Protein AF-A0A958UMZ5-F1 (afdb_monomer_lite)

pLDDT: mean 91.66, std 5.14, range [69.62, 98.44]

Structure (mmCIF, N/CA/C/O backbone):
data_AF-A0A958UMZ5-F1
#
_entry.id   AF-A0A958UMZ5-F1
#
loop_
_atom_site.group_PDB
_atom_site.id
_atom_site.type_symbol
_atom_site.label_atom_id
_atom_site.label_alt_id
_atom_site.label_comp_id
_atom_site.label_asym_id
_atom_site.label_entity_id
_atom_site.label_seq_id
_atom_site.pdbx_PDB_ins_code
_atom_site.Cartn_x
_atom_site.Cartn_y
_atom_site.Cartn_z
_atom_site.occupancy
_atom_site.B_iso_or_equiv
_atom_site.auth_seq_id
_atom_site.auth_comp_id
_atom_site.auth_asym_id
_atom_site.auth_atom_id
_atom_site.pdbx_PDB_model_num
ATOM 1 N N . ASN A 1 1 ? -0.903 16.871 -23.069 1.00 74.69 1 ASN A N 1
ATOM 2 C CA . ASN A 1 1 ? 0.546 17.073 -22.828 1.00 74.69 1 ASN A CA 1
ATOM 3 C C . ASN A 1 1 ? 1.334 15.765 -22.772 1.00 74.69 1 ASN A C 1
ATOM 5 O O . ASN A 1 1 ? 2.164 15.571 -23.646 1.00 74.69 1 ASN A O 1
ATOM 9 N N . THR A 1 2 ? 1.057 14.828 -21.857 1.00 84.38 2 THR A N 1
ATOM 10 C CA . THR A 1 2 ? 1.844 13.576 -21.733 1.00 84.38 2 THR A CA 1
ATOM 11 C C . THR A 1 2 ? 1.788 12.669 -22.968 1.00 84.38 2 THR A C 1
ATOM 13 O O . THR A 1 2 ? 2.826 12.204 -23.423 1.00 84.38 2 THR A O 1
ATOM 16 N N . GLY A 1 3 ? 0.607 12.469 -23.565 1.00 88.81 3 GLY A N 1
ATOM 17 C CA . GLY A 1 3 ? 0.471 11.650 -24.781 1.00 88.81 3 GLY A CA 1
ATOM 18 C C . GLY A 1 3 ? 1.270 12.193 -25.972 1.00 88.81 3 GLY A C 1
ATOM 19 O O . GLY A 1 3 ? 1.968 11.438 -26.638 1.00 88.81 3 GLY A O 1
ATOM 20 N N . PHE A 1 4 ? 1.257 13.516 -26.178 1.00 91.88 4 PHE A N 1
ATOM 21 C CA . PHE A 1 4 ? 2.062 14.174 -27.215 1.00 91.88 4 PHE A CA 1
ATOM 22 C C . PHE A 1 4 ? 3.567 13.990 -26.995 1.00 91.88 4 PHE A C 1
ATOM 24 O O . PHE A 1 4 ? 4.303 13.792 -27.956 1.00 91.88 4 PHE A O 1
ATOM 31 N N . TYR A 1 5 ? 4.026 14.020 -25.741 1.00 90.88 5 TYR A N 1
ATOM 32 C CA . TYR A 1 5 ? 5.431 13.778 -25.419 1.00 90.88 5 TYR A CA 1
ATOM 33 C C . TYR A 1 5 ? 5.853 12.336 -25.737 1.00 90.88 5 TYR A C 1
ATOM 35 O O . TYR A 1 5 ? 6.898 12.127 -26.348 1.00 90.88 5 TYR A O 1
ATOM 43 N N . ILE A 1 6 ? 5.026 11.342 -25.396 1.00 91.56 6 ILE A N 1
ATOM 44 C CA . ILE A 1 6 ? 5.299 9.938 -25.742 1.00 91.56 6 ILE A CA 1
ATOM 45 C C . ILE A 1 6 ? 5.319 9.737 -27.263 1.00 91.56 6 ILE A C 1
ATOM 47 O O . ILE A 1 6 ? 6.241 9.107 -27.779 1.00 91.56 6 ILE A O 1
ATOM 51 N N . GLU A 1 7 ? 4.372 10.333 -27.990 1.00 93.06 7 GLU A N 1
ATOM 52 C CA . GLU A 1 7 ? 4.341 10.280 -29.457 1.00 93.06 7 GLU A CA 1
ATOM 53 C C . GLU A 1 7 ? 5.587 10.931 -30.086 1.00 93.06 7 GLU A C 1
ATOM 55 O O . GLU A 1 7 ? 6.191 10.380 -31.010 1.00 93.06 7 GLU A O 1
ATOM 60 N N . TYR A 1 8 ? 6.034 12.071 -29.549 1.00 93.19 8 TYR A N 1
ATOM 61 C CA . TYR A 1 8 ? 7.293 12.705 -29.949 1.00 93.19 8 TYR A CA 1
ATOM 62 C C . TYR A 1 8 ? 8.493 11.773 -29.729 1.00 93.19 8 TYR A C 1
ATOM 64 O O . TYR A 1 8 ? 9.326 11.614 -30.626 1.00 93.19 8 TYR A O 1
ATOM 72 N N . LEU A 1 9 ? 8.568 11.102 -28.574 1.00 92.38 9 LEU A N 1
ATOM 73 C CA . LEU A 1 9 ? 9.632 10.138 -28.297 1.00 92.38 9 LEU A CA 1
ATOM 74 C C . LEU A 1 9 ? 9.596 8.947 -29.263 1.00 92.38 9 LEU A C 1
ATOM 76 O O . LEU A 1 9 ? 10.650 8.528 -29.742 1.00 92.38 9 LEU A O 1
ATOM 80 N N . PHE A 1 10 ? 8.418 8.422 -29.601 1.00 93.69 10 PHE A N 1
ATOM 81 C CA . PHE A 1 10 ? 8.296 7.314 -30.555 1.00 93.69 10 PHE A CA 1
ATOM 82 C C . PHE A 1 10 ? 8.850 7.664 -31.935 1.00 93.69 10 PHE A C 1
ATOM 84 O O . PHE A 1 10 ? 9.528 6.840 -32.549 1.00 93.69 10 PHE A O 1
ATOM 91 N N . ARG A 1 11 ? 8.615 8.893 -32.402 1.00 91.50 11 ARG A N 1
ATOM 92 C CA . ARG A 1 11 ? 9.060 9.340 -33.729 1.00 91.50 11 ARG A CA 1
ATOM 93 C C . ARG A 1 11 ? 10.528 9.753 -33.758 1.00 91.50 11 ARG A C 1
ATOM 95 O O . ARG A 1 11 ? 11.240 9.422 -34.704 1.00 91.50 11 ARG A O 1
ATOM 102 N N . SER A 1 12 ? 10.987 10.464 -32.731 1.00 90.88 12 SER A N 1
ATOM 103 C CA . SER A 1 12 ? 12.227 11.247 -32.818 1.00 90.88 12 SER A CA 1
ATOM 104 C C . SER A 1 12 ? 13.380 10.700 -31.977 1.00 90.88 12 SER A C 1
ATOM 106 O O . SER A 1 12 ? 14.536 11.033 -32.243 1.00 90.88 12 SER A O 1
ATOM 108 N N . PHE A 1 13 ? 13.129 9.831 -30.989 1.00 90.31 13 PHE A N 1
ATOM 109 C CA . PHE A 1 13 ? 14.157 9.458 -30.005 1.00 90.31 13 PHE A CA 1
ATOM 110 C C . PHE A 1 13 ? 15.385 8.769 -30.611 1.00 90.31 13 PHE A C 1
ATOM 112 O O . PHE A 1 13 ? 16.516 8.999 -30.181 1.00 90.31 13 PHE A O 1
ATOM 119 N N . LYS A 1 14 ? 15.199 7.957 -31.658 1.00 89.56 14 LYS A N 1
ATOM 120 C CA . LYS A 1 14 ? 16.318 7.284 -32.333 1.00 89.56 14 LYS A CA 1
ATOM 121 C C . LYS A 1 14 ? 17.316 8.292 -32.920 1.00 89.56 14 LYS A C 1
ATOM 123 O O . LYS A 1 14 ? 18.523 8.083 -32.798 1.00 89.56 14 LYS A O 1
ATOM 128 N N . ALA A 1 15 ? 16.814 9.392 -33.484 1.00 89.94 15 ALA A N 1
ATOM 129 C CA . ALA A 1 15 ? 17.600 10.463 -34.099 1.00 89.94 15 ALA A CA 1
ATOM 130 C C . ALA A 1 15 ? 18.006 11.583 -33.119 1.00 89.94 15 ALA A C 1
ATOM 132 O O . ALA A 1 15 ? 18.817 12.440 -33.469 1.00 89.94 15 ALA A O 1
ATOM 133 N N . MET A 1 16 ? 17.480 11.573 -31.891 1.00 89.38 16 MET A N 1
ATOM 134 C CA . MET A 1 16 ? 17.725 12.600 -30.879 1.00 89.38 16 MET A CA 1
ATOM 135 C C . MET A 1 16 ? 19.201 12.626 -30.455 1.00 89.38 16 MET A C 1
ATOM 137 O O . MET A 1 16 ? 19.742 11.640 -29.940 1.00 89.38 16 MET A O 1
ATOM 141 N N . LYS A 1 17 ? 19.866 13.763 -30.684 1.00 84.06 17 LYS A N 1
ATOM 142 C CA . LYS A 1 17 ? 21.272 13.991 -30.303 1.00 84.06 17 LYS A CA 1
ATOM 143 C C . LYS A 1 17 ? 21.418 14.843 -29.048 1.00 84.06 17 LYS A C 1
ATOM 145 O O . LYS A 1 17 ? 22.444 14.729 -28.378 1.00 84.06 17 LYS A O 1
ATOM 150 N N . ASP A 1 18 ? 20.417 15.665 -28.725 1.00 89.88 18 ASP A N 1
ATOM 151 C CA . ASP A 1 18 ? 20.481 16.503 -27.535 1.00 89.88 18 ASP A CA 1
ATOM 152 C C . ASP A 1 18 ? 20.451 15.634 -26.269 1.00 89.88 18 ASP A C 1
ATOM 154 O O . ASP A 1 18 ? 19.554 14.816 -26.032 1.00 89.88 18 ASP A O 1
ATOM 158 N N . LYS A 1 19 ? 21.486 15.804 -25.450 1.00 88.44 19 LYS A N 1
ATOM 159 C CA . LYS A 1 19 ? 21.643 15.119 -24.171 1.00 88.44 19 LYS A CA 1
ATOM 160 C C . LYS A 1 19 ? 20.647 15.630 -23.134 1.00 88.44 19 LYS A C 1
ATOM 162 O O . LYS A 1 19 ? 20.249 14.857 -22.272 1.00 88.44 19 LYS A O 1
ATOM 167 N N . ARG A 1 20 ? 20.204 16.886 -23.233 1.00 89.62 20 ARG A N 1
ATOM 168 C CA . ARG A 1 20 ? 19.227 17.474 -22.303 1.00 89.62 20 ARG A CA 1
ATOM 169 C C . ARG A 1 20 ? 17.859 16.805 -22.408 1.00 89.62 20 ARG A C 1
ATOM 171 O O . ARG A 1 20 ? 17.174 16.686 -21.402 1.00 89.62 20 ARG A O 1
ATOM 178 N N . GLU A 1 21 ? 17.505 16.316 -23.595 1.00 87.75 21 GLU A N 1
ATOM 179 C CA . GLU A 1 21 ? 16.254 15.589 -23.829 1.00 87.75 21 GLU A CA 1
ATOM 180 C C . GLU A 1 21 ? 16.411 14.076 -23.649 1.00 87.75 21 GLU A C 1
ATOM 182 O O . GLU A 1 21 ? 15.547 13.422 -23.068 1.00 87.75 21 GLU A O 1
ATOM 187 N N . SER A 1 22 ? 17.528 13.502 -24.108 1.00 89.62 22 SER A N 1
ATOM 188 C CA . SER A 1 22 ? 17.719 12.049 -24.058 1.00 89.62 22 SER A CA 1
ATOM 189 C C . SER A 1 22 ? 18.074 11.525 -22.663 1.00 89.62 22 SER A C 1
ATOM 191 O O . SER A 1 22 ? 17.582 10.462 -22.286 1.00 89.62 22 SER A O 1
ATOM 193 N N . ILE A 1 23 ? 18.872 12.251 -21.868 1.00 92.56 23 ILE A N 1
ATOM 194 C CA . ILE A 1 23 ? 19.278 11.810 -20.521 1.00 92.56 23 ILE A CA 1
ATOM 195 C C . ILE A 1 23 ? 18.068 11.577 -19.601 1.00 92.56 23 ILE A C 1
ATOM 197 O O . ILE A 1 23 ? 18.014 10.499 -19.010 1.00 92.56 23 ILE A O 1
ATOM 201 N N . PRO A 1 24 ? 17.078 12.487 -19.491 1.00 93.94 24 PRO A N 1
ATOM 202 C CA . PRO A 1 24 ? 15.889 12.244 -18.670 1.00 93.94 24 PRO A CA 1
ATOM 203 C C . PRO A 1 24 ? 15.129 10.969 -19.051 1.00 93.94 24 PRO A C 1
ATOM 205 O O . PRO A 1 24 ? 14.665 10.240 -18.176 1.00 93.94 24 PRO A O 1
ATOM 208 N N . VAL A 1 25 ? 15.049 10.659 -20.347 1.00 93.31 25 VAL A N 1
ATOM 209 C CA . VAL A 1 25 ? 14.381 9.451 -20.853 1.00 93.31 25 VAL A CA 1
ATOM 210 C C . VAL A 1 25 ? 15.169 8.194 -20.481 1.00 93.31 25 VAL A C 1
ATOM 212 O O . VAL A 1 25 ? 14.593 7.234 -19.969 1.00 93.31 25 VAL A O 1
ATOM 215 N N . PHE A 1 26 ? 16.492 8.207 -20.688 1.00 94.44 26 PHE A N 1
ATOM 216 C CA . PHE A 1 26 ? 17.375 7.115 -20.264 1.00 94.44 26 PHE A CA 1
ATOM 217 C C . PHE A 1 26 ? 17.327 6.901 -18.752 1.00 94.44 26 PHE A C 1
ATOM 219 O O . PHE A 1 26 ? 17.295 5.758 -18.305 1.00 94.44 26 PHE A O 1
ATOM 226 N N . PHE A 1 27 ? 17.288 7.979 -17.970 1.00 95.94 27 PHE A N 1
ATOM 227 C CA . PHE A 1 27 ? 17.194 7.908 -16.519 1.00 95.94 27 PHE A CA 1
ATOM 228 C C . PHE A 1 27 ? 15.857 7.312 -16.071 1.00 95.94 27 PHE A C 1
ATOM 230 O O . PHE A 1 27 ? 15.852 6.370 -15.286 1.00 95.94 27 PHE A O 1
ATOM 237 N N . ASN A 1 28 ? 14.731 7.796 -16.604 1.00 95.06 28 ASN A N 1
ATOM 238 C CA . ASN A 1 28 ? 13.404 7.320 -16.215 1.00 95.06 28 ASN A CA 1
ATOM 239 C C . ASN A 1 28 ? 13.218 5.822 -16.516 1.00 95.06 28 ASN A C 1
ATOM 241 O O . ASN A 1 28 ? 12.972 5.031 -15.606 1.00 95.06 28 ASN A O 1
ATOM 245 N N . PHE A 1 29 ? 13.401 5.412 -17.775 1.00 96.44 29 PHE A N 1
ATOM 246 C CA . PHE A 1 29 ? 13.223 4.009 -18.152 1.00 96.44 29 PHE A CA 1
ATOM 247 C C . PHE A 1 29 ? 14.345 3.111 -17.624 1.00 96.44 29 PHE A C 1
ATOM 249 O O . PHE A 1 29 ? 14.100 1.946 -17.310 1.00 96.44 29 PHE A O 1
ATOM 256 N N . GLY A 1 30 ? 15.562 3.645 -17.496 1.00 97.19 30 GLY A N 1
ATOM 257 C CA . GLY A 1 30 ? 16.694 2.941 -16.901 1.00 97.19 30 GLY A CA 1
ATOM 258 C C . GLY A 1 30 ? 16.478 2.651 -15.419 1.00 97.19 30 GLY A C 1
ATOM 259 O O . GLY A 1 30 ? 16.794 1.553 -14.975 1.00 97.19 30 GLY A O 1
ATOM 260 N N . LEU A 1 31 ? 15.873 3.576 -14.668 1.00 97.69 31 LEU A N 1
ATOM 261 C CA . LEU A 1 31 ? 15.523 3.362 -13.265 1.00 97.69 31 LEU A CA 1
ATOM 262 C C . LEU A 1 31 ? 14.501 2.227 -13.110 1.00 97.69 31 LEU A C 1
ATOM 264 O O . LEU A 1 31 ? 14.693 1.347 -12.276 1.00 97.69 31 LEU A O 1
ATOM 268 N N . ILE A 1 32 ? 13.458 2.197 -13.946 1.00 97.25 32 ILE A N 1
ATOM 269 C CA . ILE A 1 32 ? 12.453 1.117 -13.929 1.00 97.25 32 ILE A CA 1
ATOM 270 C C . ILE A 1 32 ? 13.104 -0.232 -14.264 1.00 97.25 32 ILE A C 1
ATOM 272 O O . ILE A 1 32 ? 12.910 -1.216 -13.551 1.00 97.25 32 ILE A O 1
ATOM 276 N N . ALA A 1 33 ? 13.928 -0.272 -15.314 1.00 97.69 33 ALA A N 1
ATOM 277 C CA . ALA A 1 33 ? 14.649 -1.479 -15.706 1.00 97.69 33 ALA A CA 1
ATOM 278 C C . ALA A 1 33 ? 15.603 -1.968 -14.600 1.00 97.69 33 ALA A C 1
ATOM 280 O O . ALA A 1 33 ? 15.688 -3.169 -14.336 1.00 97.69 33 ALA A O 1
ATOM 281 N N . PHE A 1 34 ? 16.282 -1.038 -13.923 1.00 98.12 34 PHE A N 1
ATOM 282 C CA . PHE A 1 34 ? 17.165 -1.327 -12.797 1.00 98.12 34 PHE A CA 1
ATOM 283 C C . PHE A 1 34 ? 16.407 -1.942 -11.620 1.00 98.12 34 PHE A C 1
ATOM 285 O O . PHE A 1 34 ? 16.848 -2.962 -11.092 1.00 98.12 34 PHE A O 1
ATOM 292 N N . ILE A 1 35 ? 15.245 -1.382 -11.262 1.00 97.19 35 ILE A N 1
ATOM 293 C CA . ILE A 1 35 ? 14.371 -1.943 -10.223 1.00 97.19 35 ILE A CA 1
ATOM 294 C C . ILE A 1 35 ? 14.001 -3.391 -10.565 1.00 97.19 35 ILE A C 1
ATOM 296 O O . ILE A 1 35 ? 14.106 -4.258 -9.703 1.00 97.19 35 ILE A O 1
ATOM 300 N N . GLY A 1 36 ? 13.641 -3.679 -11.820 1.00 97.38 36 GLY A N 1
ATOM 301 C CA . GLY A 1 36 ? 13.331 -5.043 -12.260 1.00 97.38 36 GLY A CA 1
ATOM 302 C C . GLY A 1 36 ? 14.489 -6.029 -12.103 1.00 97.38 36 GLY A C 1
ATOM 303 O O . GLY A 1 36 ? 14.291 -7.146 -11.632 1.00 97.38 36 GLY A O 1
ATOM 304 N N . ILE A 1 37 ? 15.708 -5.607 -12.449 1.00 98.06 37 ILE A N 1
ATOM 305 C CA . ILE A 1 37 ? 16.909 -6.450 -12.358 1.00 98.06 37 ILE A CA 1
ATOM 306 C C . ILE A 1 37 ? 17.329 -6.699 -10.911 1.00 98.06 37 ILE A C 1
ATOM 308 O O . ILE A 1 37 ? 17.738 -7.811 -10.584 1.00 98.06 37 ILE A O 1
ATOM 312 N N . ILE A 1 38 ? 17.257 -5.684 -10.046 1.00 97.88 38 ILE A N 1
ATOM 313 C CA . ILE A 1 38 ? 17.675 -5.823 -8.646 1.00 97.88 38 ILE A CA 1
ATOM 314 C C . ILE A 1 38 ? 16.607 -6.510 -7.785 1.00 97.88 38 ILE A C 1
ATOM 316 O O . ILE A 1 38 ? 16.930 -7.022 -6.712 1.00 97.88 38 ILE A O 1
ATOM 320 N N . PHE A 1 39 ? 15.353 -6.563 -8.250 1.00 96.62 39 PHE A N 1
ATOM 321 C CA . PHE A 1 39 ? 14.221 -7.103 -7.496 1.00 96.62 39 PHE A CA 1
ATOM 322 C C . PHE A 1 39 ? 14.433 -8.517 -6.926 1.00 96.62 39 PHE A C 1
ATOM 324 O O . PHE A 1 39 ? 14.106 -8.695 -5.756 1.00 96.62 39 PHE A O 1
ATOM 331 N N . PRO A 1 40 ? 15.008 -9.510 -7.634 1.00 96.50 40 PRO A N 1
ATOM 332 C CA . PRO A 1 40 ? 15.218 -10.841 -7.058 1.00 96.50 40 PRO A CA 1
ATOM 333 C C . PRO A 1 40 ? 16.037 -10.818 -5.757 1.00 96.50 40 PRO A C 1
ATOM 335 O O . PRO A 1 40 ? 15.745 -11.563 -4.826 1.00 96.50 40 PRO A O 1
ATOM 338 N N . ILE A 1 41 ? 17.035 -9.933 -5.667 1.00 96.50 41 ILE A N 1
ATOM 339 C CA . ILE A 1 41 ? 17.893 -9.791 -4.483 1.00 96.50 41 ILE A CA 1
ATOM 340 C C . ILE A 1 41 ? 17.249 -8.837 -3.474 1.00 96.50 41 ILE A C 1
ATOM 342 O O . ILE A 1 41 ? 17.084 -9.180 -2.305 1.00 96.50 41 ILE A O 1
ATOM 346 N N . GLY A 1 42 ? 16.861 -7.638 -3.920 1.00 94.06 42 GLY A N 1
ATOM 347 C CA . GLY A 1 42 ? 16.275 -6.616 -3.054 1.00 94.06 42 GLY A CA 1
ATOM 348 C C . GLY A 1 42 ? 14.957 -7.079 -2.436 1.00 94.06 42 GLY A C 1
ATOM 349 O O . GLY A 1 42 ? 14.785 -7.028 -1.222 1.00 94.06 42 GLY A O 1
ATOM 350 N N . GLY A 1 43 ? 14.056 -7.614 -3.256 1.00 92.81 43 GLY A N 1
ATOM 351 C CA . GLY A 1 43 ? 12.783 -8.176 -2.822 1.00 92.81 43 GLY A CA 1
ATOM 352 C C . GLY A 1 43 ? 12.960 -9.307 -1.812 1.00 92.81 43 GLY A C 1
ATOM 353 O O . GLY A 1 43 ? 12.247 -9.329 -0.816 1.00 92.81 43 GLY A O 1
ATOM 354 N N . TYR A 1 44 ? 13.953 -10.185 -1.994 1.00 93.38 44 TYR A N 1
ATOM 355 C CA . TYR A 1 44 ? 14.249 -11.239 -1.020 1.00 93.38 44 TYR A CA 1
ATOM 356 C C . TYR A 1 44 ? 14.663 -10.650 0.332 1.00 93.38 44 TYR A C 1
ATOM 358 O O . TYR A 1 44 ? 14.089 -11.006 1.358 1.00 93.38 44 TYR A O 1
ATOM 366 N N . ILE A 1 45 ? 15.612 -9.708 0.344 1.00 92.31 45 ILE A N 1
ATOM 367 C CA . ILE A 1 45 ? 16.095 -9.076 1.582 1.00 92.31 45 ILE A CA 1
ATOM 368 C C . ILE A 1 45 ? 14.949 -8.401 2.349 1.00 92.31 45 ILE A C 1
ATOM 370 O O . ILE A 1 45 ? 14.913 -8.493 3.576 1.00 92.31 45 ILE A O 1
ATOM 374 N N . PHE A 1 46 ? 14.016 -7.757 1.641 1.00 87.00 46 PHE A N 1
ATOM 375 C CA . PHE A 1 46 ? 12.891 -7.039 2.245 1.00 87.00 46 PHE A CA 1
ATOM 376 C C . PHE A 1 46 ? 11.707 -7.929 2.647 1.00 87.00 46 PHE A C 1
ATOM 378 O O . PHE A 1 46 ? 11.021 -7.608 3.616 1.00 87.00 46 PHE A O 1
ATOM 385 N N . LEU A 1 47 ? 11.433 -9.009 1.910 1.00 88.69 47 LEU A N 1
ATOM 386 C CA . LEU A 1 47 ? 10.229 -9.828 2.101 1.00 88.69 47 LEU A CA 1
ATOM 387 C C . LEU A 1 47 ? 10.486 -11.143 2.839 1.00 88.69 47 LEU A C 1
ATOM 389 O O . LEU A 1 47 ? 9.515 -11.762 3.267 1.00 88.69 47 LEU A O 1
ATOM 393 N N . LYS A 1 48 ? 11.747 -11.570 3.012 1.00 86.38 48 LYS A N 1
ATOM 394 C CA . LYS A 1 48 ? 12.123 -12.880 3.587 1.00 86.38 48 LYS A CA 1
ATOM 395 C C . LYS A 1 48 ? 11.331 -13.280 4.835 1.00 86.38 48 LYS A C 1
ATOM 397 O O . LYS A 1 48 ? 10.931 -14.435 4.935 1.00 86.38 48 LYS A O 1
ATOM 402 N N . ASP A 1 49 ? 11.047 -12.334 5.731 1.00 82.75 49 ASP A N 1
ATOM 403 C CA . ASP A 1 49 ? 10.381 -12.602 7.010 1.00 82.75 49 ASP A CA 1
ATOM 404 C C . ASP A 1 49 ? 8.885 -12.940 6.841 1.00 82.75 49 ASP A C 1
ATOM 406 O O . ASP A 1 49 ? 8.289 -13.559 7.716 1.00 82.75 49 ASP A O 1
ATOM 410 N N . GLY A 1 50 ? 8.276 -12.568 5.709 1.00 81.44 50 GLY A N 1
ATOM 411 C CA . GLY A 1 50 ? 6.875 -12.847 5.375 1.00 81.44 50 GLY A CA 1
ATOM 412 C C . GLY A 1 50 ? 6.676 -13.795 4.185 1.00 81.44 50 GLY A C 1
ATOM 413 O O . GLY A 1 50 ? 5.542 -14.078 3.806 1.00 81.44 50 GLY A O 1
ATOM 414 N N . LEU A 1 51 ? 7.745 -14.316 3.570 1.00 84.94 51 LEU A N 1
ATOM 415 C CA . LEU A 1 51 ? 7.638 -15.178 2.380 1.00 84.94 51 LEU A CA 1
ATOM 416 C C . LEU A 1 51 ? 7.092 -16.588 2.659 1.00 84.94 51 LEU A C 1
ATOM 418 O O . LEU A 1 51 ? 6.829 -17.330 1.708 1.00 84.94 51 LEU A O 1
ATOM 422 N N . ALA A 1 52 ? 6.899 -16.971 3.924 1.00 81.12 52 ALA A N 1
ATOM 423 C CA . ALA A 1 52 ? 6.352 -18.274 4.294 1.00 81.12 52 ALA A CA 1
ATOM 424 C C . ALA A 1 52 ? 5.025 -18.550 3.556 1.00 81.12 52 ALA A C 1
ATOM 426 O O . ALA A 1 52 ? 4.057 -17.804 3.675 1.00 81.12 52 ALA A O 1
ATOM 427 N N . GLY A 1 53 ? 5.003 -19.611 2.743 1.00 80.81 53 GLY A N 1
ATOM 428 C CA . GLY A 1 53 ? 3.848 -19.992 1.919 1.00 80.81 53 GLY A CA 1
ATOM 429 C C . GLY A 1 53 ? 3.681 -19.241 0.587 1.00 80.81 53 GLY A C 1
ATOM 430 O O . GLY A 1 53 ? 2.876 -19.672 -0.230 1.00 80.81 53 GLY A O 1
ATOM 431 N N . ASN A 1 54 ? 4.464 -18.188 0.309 1.00 86.62 54 ASN A N 1
ATOM 432 C CA . ASN A 1 54 ? 4.339 -17.362 -0.907 1.00 86.62 54 ASN A CA 1
ATOM 433 C C . ASN A 1 54 ? 5.583 -17.382 -1.822 1.00 86.62 54 ASN A C 1
ATOM 435 O O . ASN A 1 54 ? 5.678 -16.595 -2.766 1.00 86.62 54 ASN A O 1
ATOM 439 N N . TRP A 1 55 ? 6.527 -18.298 -1.584 1.00 90.00 55 TRP A N 1
ATOM 440 C CA . TRP A 1 55 ? 7.768 -18.434 -2.364 1.00 90.00 55 TRP A CA 1
ATOM 441 C C . TRP A 1 55 ? 7.547 -18.600 -3.867 1.00 90.00 55 TRP A C 1
ATOM 443 O O . TRP A 1 55 ? 8.316 -18.058 -4.656 1.00 90.00 55 TRP A O 1
ATOM 453 N N . LEU A 1 56 ? 6.487 -19.311 -4.267 1.00 91.94 56 LEU A N 1
ATOM 454 C CA . LEU A 1 56 ? 6.149 -19.495 -5.678 1.00 91.94 56 LEU A CA 1
ATOM 455 C C . LEU A 1 56 ? 5.850 -18.151 -6.355 1.00 91.94 56 LEU A C 1
ATOM 457 O O . LEU A 1 56 ? 6.439 -17.835 -7.386 1.00 91.94 56 LEU A O 1
ATOM 461 N N . TRP A 1 57 ? 4.982 -17.339 -5.746 1.00 93.38 57 TRP A N 1
ATOM 462 C CA . TRP A 1 57 ? 4.621 -16.015 -6.257 1.00 93.38 57 TRP A CA 1
ATOM 463 C C . TRP A 1 57 ? 5.825 -15.076 -6.296 1.00 93.38 57 TRP A C 1
ATOM 465 O O . TRP A 1 57 ? 6.029 -14.376 -7.287 1.00 93.38 57 TRP A O 1
ATOM 475 N N . PHE A 1 58 ? 6.672 -15.123 -5.265 1.00 94.88 58 PHE A N 1
ATOM 476 C CA . PHE A 1 58 ? 7.919 -14.364 -5.235 1.00 94.88 58 PHE A CA 1
ATOM 477 C C . PHE A 1 58 ? 8.890 -14.781 -6.343 1.00 94.88 58 PHE A C 1
ATOM 479 O O . PHE A 1 58 ? 9.459 -13.917 -7.012 1.00 94.88 58 PHE A O 1
ATOM 486 N N . GLY A 1 59 ? 9.060 -16.085 -6.572 1.00 95.12 59 GLY A N 1
ATOM 487 C CA . GLY A 1 59 ? 9.908 -16.614 -7.638 1.00 95.12 59 GLY A CA 1
ATOM 488 C C . GLY A 1 59 ? 9.412 -16.201 -9.024 1.00 95.12 59 GLY A C 1
ATOM 489 O O . GLY A 1 59 ? 10.197 -15.691 -9.823 1.00 95.12 59 GLY A O 1
ATOM 490 N N . LEU A 1 60 ? 8.107 -16.342 -9.283 1.00 95.81 60 LEU A N 1
ATOM 491 C CA . LEU A 1 60 ? 7.481 -15.927 -10.544 1.00 95.81 60 LEU A CA 1
ATOM 492 C C . LEU A 1 60 ? 7.656 -14.427 -10.791 1.00 95.81 60 LEU A C 1
ATOM 494 O O . LEU A 1 60 ? 8.144 -14.040 -11.853 1.00 95.81 60 LEU A O 1
ATOM 498 N N . LEU A 1 61 ? 7.331 -13.592 -9.798 1.00 96.25 61 LEU A N 1
ATOM 499 C CA . LEU A 1 61 ? 7.521 -12.147 -9.893 1.00 96.25 61 LEU A CA 1
ATOM 500 C C . LEU A 1 61 ? 8.996 -11.809 -10.153 1.00 96.25 61 LEU A C 1
ATOM 502 O O . LEU A 1 61 ? 9.298 -11.053 -11.070 1.00 96.25 61 LEU A O 1
ATOM 506 N N . SER A 1 62 ? 9.923 -12.420 -9.413 1.00 97.19 62 SER A N 1
ATOM 507 C CA . SER A 1 62 ? 11.362 -12.167 -9.551 1.00 97.19 62 SER A CA 1
ATOM 508 C C . SER A 1 62 ? 11.889 -12.490 -10.945 1.00 97.19 62 SER A C 1
ATOM 510 O O . SER A 1 62 ? 12.570 -11.663 -11.550 1.00 97.19 62 SER A O 1
ATOM 512 N N . VAL A 1 63 ? 11.548 -13.663 -11.481 1.00 98.00 63 VAL A N 1
ATOM 513 C CA . VAL A 1 63 ? 11.974 -14.080 -12.824 1.00 98.00 63 VAL A CA 1
ATOM 514 C C . VAL A 1 63 ? 11.384 -13.155 -13.886 1.00 98.00 63 VAL A C 1
ATOM 516 O O . VAL A 1 63 ? 12.110 -12.683 -14.762 1.00 98.00 63 VAL A O 1
ATOM 519 N N . VAL A 1 64 ? 10.088 -12.847 -13.796 1.00 97.88 64 VAL A N 1
ATOM 520 C CA . VAL A 1 64 ? 9.402 -11.998 -14.778 1.00 97.88 64 VAL A CA 1
ATOM 521 C C . VAL A 1 64 ? 9.952 -10.570 -14.764 1.00 97.88 64 VAL A C 1
ATOM 523 O O . VAL A 1 64 ? 10.283 -10.045 -15.829 1.00 97.88 64 VAL A O 1
ATOM 526 N N . LEU A 1 65 ? 10.113 -9.947 -13.591 1.00 98.00 65 LEU A N 1
ATOM 527 C CA . LEU A 1 65 ? 10.655 -8.587 -13.494 1.00 98.00 65 LEU A CA 1
ATOM 528 C C . LEU A 1 65 ? 12.116 -8.516 -13.943 1.00 98.00 65 LEU A C 1
ATOM 530 O O . LEU A 1 65 ? 12.489 -7.556 -14.621 1.00 98.00 65 LEU A O 1
ATOM 534 N N . PHE A 1 66 ? 12.922 -9.536 -13.637 1.00 98.44 66 PHE A N 1
ATOM 535 C CA . PHE A 1 66 ? 14.303 -9.615 -14.103 1.00 98.44 66 PHE A CA 1
ATOM 536 C C . PHE A 1 66 ? 14.370 -9.687 -15.634 1.00 98.44 66 PHE A C 1
ATOM 538 O O . PHE A 1 66 ? 15.076 -8.897 -16.263 1.00 98.44 66 PHE A O 1
ATOM 545 N N . ILE A 1 67 ? 13.587 -10.581 -16.249 1.00 98.31 67 ILE A N 1
ATOM 546 C CA . ILE A 1 67 ? 13.521 -10.734 -17.709 1.00 98.31 67 ILE A CA 1
ATOM 547 C C . ILE A 1 67 ? 13.065 -9.427 -18.371 1.00 98.31 67 ILE A C 1
ATOM 549 O O . ILE A 1 67 ? 13.709 -8.957 -19.314 1.00 98.31 67 ILE A O 1
ATOM 553 N N . ILE A 1 68 ? 11.989 -8.809 -17.867 1.00 98.31 68 ILE A N 1
ATOM 554 C CA . ILE A 1 68 ? 11.489 -7.531 -18.389 1.00 98.31 68 ILE A CA 1
ATOM 555 C C . ILE A 1 68 ? 12.553 -6.440 -18.235 1.00 98.31 68 ILE A C 1
ATOM 557 O O . ILE A 1 68 ? 12.827 -5.739 -19.207 1.00 98.31 68 ILE A O 1
ATOM 561 N N . GLY A 1 69 ? 13.209 -6.332 -17.077 1.00 98.00 69 GLY A N 1
ATOM 562 C CA . GLY A 1 69 ? 14.270 -5.354 -16.831 1.00 98.00 69 GLY A CA 1
ATOM 563 C C . GLY A 1 69 ? 15.450 -5.494 -17.800 1.00 98.00 69 GLY A C 1
ATOM 564 O O . GLY A 1 69 ? 15.891 -4.504 -18.391 1.00 98.00 69 GLY A O 1
ATOM 565 N N . VAL A 1 70 ? 15.908 -6.724 -18.062 1.00 98.12 70 VAL A N 1
ATOM 566 C CA . VAL A 1 70 ? 16.959 -7.000 -19.059 1.00 98.12 70 VAL A CA 1
ATOM 567 C C . VAL A 1 70 ? 16.505 -6.601 -20.467 1.00 98.12 70 VAL A C 1
ATOM 569 O O . VAL A 1 70 ? 17.245 -5.929 -21.196 1.00 98.12 70 VAL A O 1
ATOM 572 N N . PHE A 1 71 ? 15.278 -6.957 -20.865 1.00 98.06 71 PHE A N 1
ATOM 573 C CA . PHE A 1 71 ? 14.735 -6.559 -22.165 1.00 98.06 71 PHE A CA 1
ATOM 574 C C . PHE A 1 71 ? 14.541 -5.044 -22.288 1.00 98.06 71 PHE A C 1
ATOM 576 O O . PHE A 1 71 ? 14.778 -4.499 -23.372 1.00 98.06 71 PHE A O 1
ATOM 583 N N . MET A 1 72 ? 14.153 -4.362 -21.209 1.00 97.81 72 MET A N 1
ATOM 584 C CA . MET A 1 72 ? 14.023 -2.908 -21.167 1.00 97.81 72 MET A CA 1
ATOM 585 C C . MET A 1 72 ? 15.377 -2.248 -21.393 1.00 97.81 72 MET A C 1
ATOM 587 O O . MET A 1 72 ? 15.492 -1.461 -22.329 1.00 97.81 72 MET A O 1
ATOM 591 N N . PHE A 1 73 ? 16.421 -2.622 -20.643 1.00 96.88 73 PHE A N 1
ATOM 592 C CA . PHE A 1 73 ? 17.766 -2.082 -20.868 1.00 96.88 73 PHE A CA 1
ATOM 593 C C . PHE A 1 73 ? 18.249 -2.335 -22.293 1.00 96.88 73 PHE A C 1
ATOM 595 O O . PHE A 1 73 ? 18.685 -1.405 -22.973 1.00 96.88 73 PHE A O 1
ATOM 602 N N . ARG A 1 74 ? 18.105 -3.569 -22.793 1.00 97.38 74 ARG A N 1
ATOM 603 C CA . ARG A 1 74 ? 18.509 -3.919 -24.161 1.00 97.38 74 ARG A CA 1
ATOM 604 C C . ARG A 1 74 ? 17.840 -3.020 -25.204 1.00 97.38 74 ARG A C 1
ATOM 606 O O . ARG A 1 74 ? 18.509 -2.551 -26.123 1.00 97.38 74 ARG A O 1
ATOM 613 N N . ASN A 1 75 ? 16.533 -2.786 -25.089 1.00 96.62 75 ASN A N 1
ATOM 614 C CA . ASN A 1 75 ? 15.799 -1.940 -26.034 1.00 96.62 75 ASN A CA 1
ATOM 615 C C . ASN A 1 75 ? 16.077 -0.445 -25.830 1.00 96.62 75 ASN A C 1
ATOM 617 O O . ASN A 1 75 ? 16.116 0.294 -26.814 1.00 96.62 75 ASN A O 1
ATOM 621 N N . LEU A 1 76 ? 16.345 -0.018 -24.596 1.00 95.44 76 LEU A N 1
ATOM 622 C CA . LEU A 1 76 ? 16.719 1.352 -24.266 1.00 95.44 76 LEU A CA 1
ATOM 623 C C . LEU A 1 76 ? 18.072 1.724 -24.893 1.00 95.44 76 LEU A C 1
ATOM 625 O O . LEU A 1 76 ? 18.163 2.739 -25.580 1.00 95.44 76 LEU A O 1
ATOM 629 N N . PHE A 1 77 ? 19.088 0.857 -24.788 1.00 93.31 77 PHE A N 1
ATOM 630 C CA . PHE A 1 77 ? 20.377 1.046 -25.475 1.00 93.31 77 PHE A CA 1
ATOM 631 C C . PHE A 1 77 ? 20.253 0.994 -27.003 1.00 93.31 77 PHE A C 1
ATOM 633 O O . PHE A 1 77 ? 20.949 1.721 -27.708 1.00 93.31 77 PHE A O 1
ATOM 640 N N . ARG A 1 78 ? 19.314 0.196 -27.530 1.00 94.00 78 ARG A N 1
ATOM 641 C CA . ARG A 1 78 ? 18.956 0.188 -28.961 1.00 94.00 78 ARG A CA 1
ATOM 642 C C . ARG A 1 78 ? 18.084 1.377 -29.384 1.00 94.00 78 ARG A C 1
ATOM 644 O O . ARG A 1 78 ? 17.705 1.452 -30.552 1.00 94.00 78 ARG A O 1
ATOM 651 N N . ARG A 1 79 ? 17.762 2.295 -28.463 1.00 93.56 79 ARG A N 1
ATOM 652 C CA . ARG A 1 79 ? 16.893 3.466 -28.673 1.00 93.56 79 ARG A CA 1
ATOM 653 C C . ARG A 1 79 ? 15.504 3.116 -29.231 1.00 93.56 79 ARG A C 1
ATOM 655 O O . ARG A 1 79 ? 14.894 3.923 -29.927 1.00 93.56 79 ARG A O 1
ATOM 662 N N . ASN A 1 80 ? 14.993 1.923 -28.924 1.00 94.31 80 ASN A N 1
ATOM 663 C CA . ASN A 1 80 ? 13.656 1.473 -29.314 1.00 94.31 80 ASN A CA 1
ATOM 664 C C . ASN A 1 80 ? 12.641 1.805 -28.208 1.00 94.31 80 ASN A C 1
ATOM 666 O O . ASN A 1 80 ? 12.221 0.930 -27.448 1.00 94.31 80 ASN A O 1
ATOM 670 N N . ILE A 1 81 ? 12.273 3.087 -28.100 1.00 94.69 81 ILE A N 1
ATOM 671 C CA . ILE A 1 81 ? 11.401 3.579 -27.020 1.00 94.69 81 ILE A CA 1
ATOM 672 C C . ILE A 1 81 ? 9.990 3.012 -27.094 1.00 94.69 81 ILE A C 1
ATOM 674 O O . ILE A 1 81 ? 9.399 2.769 -26.050 1.00 94.69 81 ILE A O 1
ATOM 678 N N . THR A 1 82 ? 9.476 2.710 -28.284 1.00 95.12 82 THR A N 1
ATOM 679 C CA . THR A 1 82 ? 8.175 2.046 -28.433 1.00 95.12 82 THR A CA 1
ATOM 680 C C . THR A 1 82 ? 8.143 0.725 -27.667 1.00 95.12 82 THR A C 1
ATOM 682 O O . THR A 1 82 ? 7.248 0.491 -26.861 1.00 95.12 82 THR A O 1
ATOM 685 N N . THR A 1 83 ? 9.172 -0.112 -27.834 1.00 96.31 83 THR A N 1
ATOM 686 C CA . THR A 1 83 ? 9.255 -1.384 -27.098 1.00 96.31 83 THR A CA 1
ATOM 687 C C . THR A 1 83 ? 9.479 -1.160 -25.605 1.00 96.31 83 THR A C 1
ATOM 689 O O . THR A 1 83 ? 8.860 -1.840 -24.795 1.00 96.31 83 THR A O 1
ATOM 692 N N . VAL A 1 84 ? 10.329 -0.200 -25.223 1.00 97.19 84 VAL A N 1
ATOM 693 C CA . VAL A 1 84 ? 10.562 0.129 -23.805 1.00 97.19 84 VAL A CA 1
ATOM 694 C C . VAL A 1 84 ? 9.266 0.572 -23.122 1.00 97.19 84 VAL A C 1
ATOM 696 O O . VAL A 1 84 ? 8.974 0.106 -22.028 1.00 97.19 84 VAL A O 1
ATOM 699 N N . PHE A 1 85 ? 8.459 1.401 -23.781 1.00 96.25 85 PHE A N 1
ATOM 700 C CA . PHE A 1 85 ? 7.182 1.875 -23.256 1.00 96.25 85 PHE A CA 1
ATOM 701 C C . PHE A 1 85 ? 6.193 0.728 -23.018 1.00 96.25 85 PHE A C 1
ATOM 703 O O . PHE A 1 85 ? 5.625 0.624 -21.932 1.00 96.25 85 PHE A O 1
ATOM 710 N N . TYR A 1 86 ? 6.031 -0.182 -23.985 1.00 97.31 86 TYR A N 1
ATOM 711 C CA . TYR A 1 86 ? 5.174 -1.357 -23.798 1.00 97.31 86 TYR A CA 1
ATOM 712 C C . TYR A 1 86 ? 5.705 -2.314 -22.727 1.00 97.31 86 TYR A C 1
ATOM 714 O O . TYR A 1 86 ? 4.916 -2.882 -21.973 1.00 97.31 86 TYR A O 1
ATOM 722 N N . LEU A 1 87 ? 7.027 -2.457 -22.603 1.00 98.06 87 LEU A N 1
ATOM 723 C CA . LEU A 1 87 ? 7.629 -3.223 -21.514 1.00 98.06 87 LEU A CA 1
ATOM 724 C C . LEU A 1 87 ? 7.370 -2.581 -20.146 1.00 98.06 87 LEU A C 1
ATOM 726 O O . LEU A 1 87 ? 7.158 -3.319 -19.192 1.00 98.06 87 LEU A O 1
ATOM 730 N N . THR A 1 88 ? 7.307 -1.250 -20.038 1.00 97.38 88 THR A N 1
ATOM 731 C CA . THR A 1 88 ? 6.891 -0.571 -18.798 1.00 97.38 88 THR A CA 1
ATOM 732 C C . THR A 1 88 ? 5.443 -0.895 -18.433 1.00 97.38 88 THR A C 1
ATOM 734 O O . THR A 1 88 ? 5.144 -1.153 -17.270 1.00 97.38 88 THR A O 1
ATOM 737 N N . ILE A 1 89 ? 4.536 -0.932 -19.415 1.00 97.44 89 ILE A N 1
ATOM 738 C CA . ILE A 1 89 ? 3.144 -1.344 -19.177 1.00 97.44 89 ILE A CA 1
ATOM 739 C C . ILE A 1 89 ? 3.107 -2.801 -18.704 1.00 97.44 89 ILE A C 1
ATOM 741 O O . ILE A 1 89 ? 2.488 -3.101 -17.684 1.00 97.44 89 ILE A O 1
ATOM 745 N N . ALA A 1 90 ? 3.820 -3.694 -19.397 1.00 98.00 90 ALA A N 1
ATOM 746 C CA . ALA A 1 90 ? 3.927 -5.094 -19.002 1.00 98.00 90 ALA A CA 1
ATOM 747 C C . ALA A 1 90 ? 4.513 -5.240 -17.589 1.00 98.00 90 ALA A C 1
ATOM 749 O O . ALA A 1 90 ? 3.993 -6.017 -16.798 1.00 98.00 90 ALA A O 1
ATOM 750 N N . PHE A 1 91 ? 5.537 -4.457 -17.238 1.00 97.69 91 PHE A N 1
ATOM 751 C CA . PHE A 1 91 ? 6.131 -4.435 -15.903 1.00 97.69 91 PHE A CA 1
ATOM 752 C C . PHE A 1 91 ? 5.075 -4.160 -14.827 1.00 97.69 91 PHE A C 1
ATOM 754 O O . PHE A 1 91 ? 4.949 -4.935 -13.883 1.00 97.69 91 PHE A O 1
ATOM 761 N N . ILE A 1 92 ? 4.271 -3.104 -14.996 1.00 96.88 92 ILE A N 1
ATOM 762 C CA . ILE A 1 92 ? 3.213 -2.733 -14.044 1.00 96.88 92 ILE A CA 1
ATOM 763 C C . ILE A 1 92 ? 2.167 -3.848 -13.930 1.00 96.88 92 ILE A C 1
ATOM 765 O O . ILE A 1 92 ? 1.805 -4.237 -12.820 1.00 96.88 92 ILE A O 1
ATOM 769 N N . VAL A 1 93 ? 1.716 -4.403 -15.059 1.00 97.62 93 VAL A N 1
ATOM 770 C CA . VAL A 1 93 ? 0.738 -5.504 -15.075 1.00 97.62 93 VAL A CA 1
ATOM 771 C C . VAL A 1 93 ? 1.269 -6.725 -14.321 1.00 97.62 93 VAL A C 1
ATOM 773 O O . VAL A 1 93 ? 0.544 -7.306 -13.518 1.00 97.62 93 VAL A O 1
ATOM 776 N N . MET A 1 94 ? 2.538 -7.086 -14.520 1.00 96.50 94 MET A N 1
ATOM 777 C CA . MET A 1 94 ? 3.154 -8.232 -13.846 1.00 96.50 94 MET A CA 1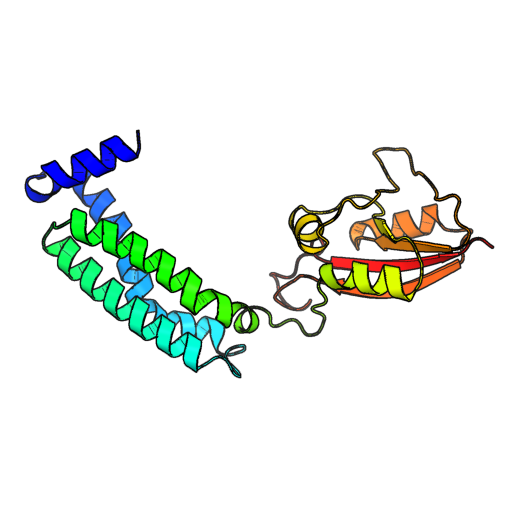
ATOM 778 C C . MET A 1 94 ? 3.349 -7.994 -12.346 1.00 96.50 94 MET A C 1
ATOM 780 O O . MET A 1 94 ? 3.129 -8.912 -11.558 1.00 96.50 94 MET A O 1
ATOM 784 N N . VAL A 1 95 ? 3.699 -6.768 -11.936 1.00 94.75 95 VAL A N 1
ATOM 785 C CA . VAL A 1 95 ? 3.741 -6.386 -10.514 1.00 94.75 95 VAL A CA 1
ATOM 786 C C . VAL A 1 95 ? 2.364 -6.519 -9.878 1.00 94.75 95 VAL A C 1
ATOM 788 O O . VAL A 1 95 ? 2.263 -7.055 -8.783 1.00 94.75 95 VAL A O 1
ATOM 791 N N . ILE A 1 96 ? 1.297 -6.078 -10.544 1.00 94.06 96 ILE A N 1
ATOM 792 C CA . ILE A 1 96 ? -0.060 -6.218 -10.002 1.00 94.06 96 ILE A CA 1
ATOM 793 C C . ILE A 1 96 ? -0.435 -7.701 -9.912 1.00 94.06 96 ILE A C 1
ATOM 795 O O . ILE A 1 96 ? -0.832 -8.173 -8.850 1.00 94.06 96 ILE A O 1
ATOM 799 N N . TRP A 1 97 ? -0.258 -8.460 -10.993 1.00 94.06 97 TRP A N 1
ATOM 800 C CA . TRP A 1 97 ? -0.715 -9.847 -11.060 1.00 94.06 97 TRP A CA 1
ATOM 801 C C . TRP A 1 97 ? 0.039 -10.765 -10.089 1.00 94.06 97 TRP A C 1
ATOM 803 O O . TRP A 1 97 ? -0.584 -11.499 -9.324 1.00 94.06 97 TRP A O 1
ATOM 813 N N . PHE A 1 98 ? 1.372 -10.709 -10.076 1.00 92.62 98 PHE A N 1
ATOM 814 C CA . PHE A 1 98 ? 2.186 -11.580 -9.223 1.00 92.62 98 PHE A CA 1
ATOM 815 C C . PHE A 1 98 ? 2.519 -10.961 -7.858 1.00 92.62 98 PHE A C 1
ATOM 817 O O . PHE A 1 98 ? 2.845 -11.690 -6.923 1.00 92.62 98 PHE A O 1
ATOM 824 N N . GLY A 1 99 ? 2.422 -9.637 -7.713 1.00 89.19 99 GLY A N 1
ATOM 825 C CA . GLY A 1 99 ? 2.674 -8.934 -6.453 1.00 89.19 99 GLY A CA 1
ATOM 826 C C . GLY A 1 99 ? 1.476 -8.888 -5.509 1.00 89.19 99 GLY A C 1
ATOM 827 O O . GLY A 1 99 ? 1.678 -8.957 -4.300 1.00 89.19 99 GLY A O 1
ATOM 828 N N . LEU A 1 100 ? 0.232 -8.844 -6.004 1.00 87.75 100 LEU A N 1
ATOM 829 C CA . LEU A 1 100 ? -0.952 -8.877 -5.128 1.00 87.75 100 LEU A CA 1
ATOM 830 C C . LEU A 1 100 ? -1.019 -10.138 -4.238 1.00 87.75 100 LEU A C 1
ATOM 832 O O . LEU A 1 100 ? -1.258 -9.990 -3.033 1.00 87.75 100 LEU A O 1
ATOM 836 N N . PRO A 1 101 ? -0.739 -11.358 -4.748 1.00 87.31 101 PRO A N 1
ATOM 837 C CA . PRO A 1 101 ? -0.628 -12.552 -3.907 1.00 87.31 101 PRO A CA 1
ATOM 838 C C . PRO A 1 101 ? 0.431 -12.451 -2.796 1.00 87.31 101 PRO A C 1
ATOM 840 O O . PRO A 1 101 ? 0.311 -13.119 -1.772 1.00 87.31 101 PRO A O 1
ATOM 843 N N . LEU A 1 102 ? 1.446 -11.591 -2.956 1.00 87.12 102 LEU A N 1
ATOM 844 C CA . LEU A 1 102 ? 2.495 -11.351 -1.957 1.00 87.12 102 LEU A CA 1
ATOM 845 C C . LEU A 1 102 ? 2.096 -10.341 -0.873 1.00 87.12 102 LEU A C 1
ATOM 847 O O . LEU A 1 102 ? 2.892 -10.093 0.029 1.00 87.12 102 LEU A O 1
ATOM 851 N N . SER A 1 103 ? 0.883 -9.784 -0.900 1.00 82.81 103 SER A N 1
ATOM 852 C CA . SER A 1 103 ? 0.408 -8.836 0.124 1.00 82.81 103 SER A CA 1
ATOM 853 C C . SER A 1 103 ? 0.557 -9.382 1.551 1.00 82.81 103 SER A C 1
ATOM 855 O O . SER A 1 103 ? 1.038 -8.676 2.437 1.00 82.81 103 SER A O 1
ATOM 857 N N . LYS A 1 104 ? 0.282 -10.678 1.756 1.00 77.88 104 LYS A N 1
ATOM 858 C CA . LYS A 1 104 ? 0.479 -11.366 3.045 1.00 77.88 104 LYS A CA 1
ATOM 859 C C . LYS A 1 104 ? 1.934 -11.376 3.516 1.00 77.88 104 LYS A C 1
ATOM 861 O O . LYS A 1 104 ? 2.178 -11.343 4.712 1.00 77.88 104 LYS A O 1
ATOM 866 N N . ALA A 1 105 ? 2.900 -11.380 2.596 1.00 80.81 105 ALA A N 1
ATOM 867 C CA . ALA A 1 105 ? 4.316 -11.317 2.952 1.00 80.81 105 ALA A CA 1
ATOM 868 C C . ALA A 1 105 ? 4.743 -9.934 3.470 1.00 80.81 105 ALA A C 1
ATOM 870 O O . ALA A 1 105 ? 5.776 -9.792 4.124 1.00 80.81 105 ALA A O 1
ATOM 871 N N . ILE A 1 106 ? 3.948 -8.903 3.191 1.00 80.44 106 ILE A N 1
ATOM 872 C CA . ILE A 1 106 ? 4.199 -7.535 3.644 1.00 80.44 106 ILE A CA 1
ATOM 873 C C . ILE A 1 106 ? 3.497 -7.294 4.991 1.00 80.44 106 ILE A C 1
ATOM 875 O O . ILE A 1 106 ? 4.077 -6.633 5.863 1.00 80.44 106 ILE A O 1
ATOM 879 N N . THR A 1 107 ? 2.319 -7.899 5.187 1.00 82.31 107 THR A N 1
ATOM 880 C CA . THR A 1 107 ? 1.518 -7.858 6.420 1.00 82.31 107 THR A CA 1
ATOM 881 C C . THR A 1 107 ? 2.043 -8.834 7.481 1.00 82.31 107 THR A C 1
ATOM 883 O O . THR A 1 107 ? 1.569 -9.954 7.626 1.00 82.31 107 THR A O 1
ATOM 886 N N . ILE A 1 108 ? 3.034 -8.385 8.248 1.00 83.88 108 ILE A N 1
ATOM 887 C CA . ILE A 1 108 ? 3.592 -9.068 9.420 1.00 83.88 108 ILE A CA 1
ATOM 888 C C . ILE A 1 108 ? 3.135 -8.318 10.681 1.00 83.88 108 ILE A C 1
ATOM 890 O O . ILE A 1 108 ? 3.918 -7.637 11.351 1.00 83.88 108 ILE A O 1
ATOM 894 N N . ASN A 1 109 ? 1.838 -8.396 10.969 1.00 88.00 109 ASN A N 1
ATOM 895 C CA . ASN A 1 109 ? 1.247 -7.866 12.190 1.00 88.00 109 ASN A CA 1
ATOM 896 C C . ASN A 1 109 ? 0.391 -8.961 12.852 1.00 88.00 109 ASN A C 1
ATOM 898 O O . ASN A 1 109 ? -0.609 -9.366 12.263 1.00 88.00 109 ASN A O 1
ATOM 902 N N . PRO A 1 110 ? 0.766 -9.461 14.045 1.00 85.06 110 PRO A N 1
ATOM 903 C CA . PRO A 1 110 ? -0.028 -10.465 14.753 1.00 85.06 110 PRO A CA 1
ATOM 904 C C . PRO A 1 110 ? -1.368 -9.913 15.259 1.00 85.06 110 PRO A C 1
ATOM 906 O O . PRO A 1 110 ? -2.289 -10.689 15.480 1.00 85.06 110 PRO A O 1
ATOM 909 N N . GLU A 1 111 ? -1.483 -8.592 15.423 1.00 89.19 111 GLU A N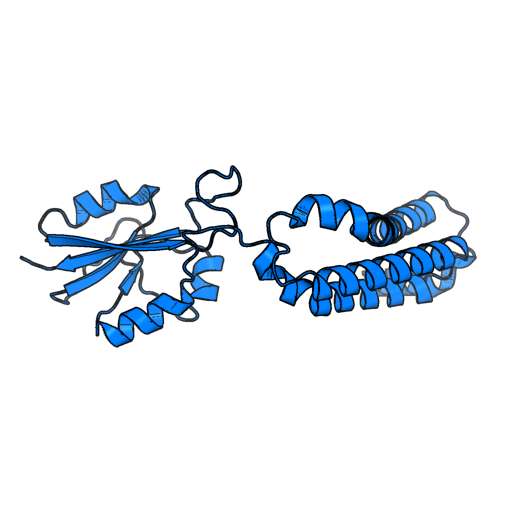 1
ATOM 910 C CA . GLU A 1 111 ? -2.722 -7.908 15.806 1.00 89.19 111 GLU A CA 1
ATOM 911 C C . GLU A 1 111 ? -3.538 -7.454 14.586 1.00 89.19 111 GLU A C 1
ATOM 913 O O . GLU A 1 111 ? -4.521 -6.736 14.754 1.00 89.19 111 GLU A O 1
ATOM 918 N N . TYR A 1 112 ? -3.148 -7.845 13.361 1.00 91.12 112 TYR A N 1
ATOM 919 C CA . TYR A 1 112 ? -3.861 -7.429 12.155 1.00 91.12 112 TYR A CA 1
ATOM 920 C C . TYR A 1 112 ? -5.310 -7.901 12.208 1.00 91.12 112 TYR A C 1
ATOM 922 O O . TYR A 1 112 ? -5.585 -9.102 12.225 1.00 91.12 112 TYR A O 1
ATOM 930 N N . LYS A 1 113 ? -6.227 -6.940 12.190 1.00 93.56 113 LYS A N 1
ATOM 931 C CA . LYS A 1 113 ? -7.659 -7.193 12.162 1.00 93.56 113 LYS A CA 1
ATOM 932 C C . LYS A 1 113 ? -8.330 -6.149 11.269 1.00 93.56 113 LYS A C 1
ATOM 934 O O . LYS A 1 113 ? -8.405 -4.984 11.672 1.00 93.56 113 LYS A O 1
ATOM 939 N N . PRO A 1 114 ? -8.780 -6.536 10.065 1.00 92.31 114 PRO A N 1
ATOM 940 C CA . PRO A 1 114 ? -9.351 -5.601 9.108 1.00 92.31 114 PRO A CA 1
ATOM 941 C C . PRO A 1 114 ? -10.722 -5.094 9.577 1.00 92.31 114 PRO A C 1
ATOM 943 O O . PRO A 1 114 ? -11.475 -5.791 10.259 1.00 92.31 114 PRO A O 1
ATOM 946 N N . PHE A 1 115 ? -11.061 -3.868 9.193 1.00 92.81 115 PHE A N 1
ATOM 947 C CA . PHE A 1 115 ? -12.349 -3.234 9.467 1.00 92.81 115 PHE A CA 1
ATOM 948 C C . PHE A 1 115 ? -13.490 -3.873 8.679 1.00 92.81 115 PHE A C 1
ATOM 950 O O . PHE A 1 115 ? -14.630 -3.820 9.132 1.00 92.81 115 PHE A O 1
ATOM 957 N N . SER A 1 116 ? -13.203 -4.545 7.564 1.00 91.62 116 SER A N 1
ATOM 958 C CA . SER A 1 116 ? -14.201 -5.366 6.862 1.00 91.62 116 SER A CA 1
ATOM 959 C C . SER A 1 116 ? -14.833 -6.449 7.758 1.00 91.62 116 SER A C 1
ATOM 961 O O . SER A 1 116 ? -16.003 -6.794 7.586 1.00 91.62 116 SER A O 1
ATOM 963 N N . GLU A 1 117 ? -14.121 -6.948 8.778 1.00 93.69 117 GLU A N 1
ATOM 964 C CA . GLU A 1 117 ? -14.686 -7.888 9.760 1.00 93.69 117 GLU A CA 1
ATOM 965 C C . GLU A 1 117 ? -15.675 -7.228 10.734 1.00 93.69 117 GLU A C 1
ATOM 967 O O . GLU A 1 117 ? -16.537 -7.915 11.291 1.00 93.69 117 GLU A O 1
ATOM 972 N N . LEU A 1 118 ? -15.597 -5.905 10.929 1.00 93.25 118 LEU A N 1
ATOM 973 C CA . LEU A 1 118 ? -16.453 -5.175 11.865 1.00 93.25 118 LEU A CA 1
ATOM 974 C C . LEU A 1 118 ? -17.929 -5.284 11.479 1.00 93.25 118 LEU A C 1
ATOM 976 O O . LEU A 1 118 ? -18.758 -5.509 12.351 1.00 93.25 118 LEU A O 1
ATOM 980 N N . GLN A 1 119 ? -18.256 -5.233 10.185 1.00 88.69 119 GLN A N 1
ATOM 981 C CA . GLN A 1 119 ? -19.634 -5.408 9.711 1.00 88.69 119 GLN A CA 1
ATOM 982 C C . GLN A 1 119 ? -20.212 -6.776 10.087 1.00 88.69 119 GLN A C 1
ATOM 984 O O . GLN A 1 119 ? -21.397 -6.919 10.395 1.00 88.69 119 GLN A O 1
ATOM 989 N N . THR A 1 120 ? -19.373 -7.814 10.040 1.00 90.81 120 THR A N 1
ATOM 990 C CA . THR A 1 120 ? -19.784 -9.164 10.437 1.00 90.81 120 THR A CA 1
ATOM 991 C C . THR A 1 120 ? -20.019 -9.210 11.944 1.00 90.81 120 THR A C 1
ATOM 993 O O . THR A 1 120 ? -21.013 -9.780 12.392 1.00 90.81 120 THR A O 1
ATOM 996 N N . TRP A 1 121 ? -19.152 -8.555 12.718 1.00 93.38 121 TRP A N 1
ATOM 997 C CA . TRP A 1 121 ? -19.299 -8.429 14.165 1.00 93.38 121 TRP A CA 1
ATOM 998 C C . TRP A 1 121 ? -20.561 -7.641 14.565 1.00 93.38 121 TRP A C 1
ATOM 1000 O O . TRP A 1 121 ? -21.317 -8.111 15.412 1.00 93.38 121 TRP A O 1
ATOM 1010 N N . GLU A 1 122 ? -20.845 -6.509 13.912 1.00 91.38 122 GLU A N 1
ATOM 1011 C CA . GLU A 1 122 ? -22.058 -5.692 14.104 1.00 91.38 122 GLU A CA 1
ATOM 1012 C C . GLU A 1 122 ? -23.330 -6.526 13.919 1.00 91.38 122 GLU A C 1
ATOM 1014 O O . GLU A 1 122 ? -24.215 -6.528 14.777 1.00 91.38 122 GLU A O 1
ATOM 1019 N N . LYS A 1 123 ? -23.389 -7.304 12.828 1.00 90.94 123 LYS A N 1
ATOM 1020 C CA . LYS A 1 123 ? -24.520 -8.193 12.520 1.00 90.94 123 LYS A CA 1
ATOM 1021 C C . LYS A 1 123 ? -24.666 -9.325 13.536 1.00 90.94 123 LYS A C 1
ATOM 1023 O O . LYS A 1 123 ? -25.786 -9.668 13.897 1.00 90.94 123 LYS A O 1
ATOM 1028 N N . GLN A 1 124 ? -23.558 -9.905 13.999 1.00 92.31 124 GLN A N 1
ATOM 1029 C CA . GLN A 1 124 ? -23.574 -10.993 14.984 1.00 92.31 124 GLN A CA 1
ATOM 1030 C C . GLN A 1 124 ? -24.023 -10.528 16.370 1.00 92.31 124 GLN A C 1
ATOM 1032 O O . GLN A 1 124 ? -24.749 -11.251 17.046 1.00 92.31 124 GLN A O 1
ATOM 1037 N N . GLN A 1 125 ? -23.586 -9.343 16.798 1.00 91.50 125 GLN A N 1
ATOM 1038 C CA . GLN A 1 125 ? -23.945 -8.785 18.104 1.00 91.50 125 GLN A CA 1
ATOM 1039 C C . GLN A 1 125 ? -25.268 -8.013 18.078 1.00 91.50 125 GLN A C 1
ATOM 1041 O O . GLN A 1 125 ? -25.791 -7.678 19.136 1.00 91.50 125 GLN A O 1
ATOM 1046 N N . ASN A 1 126 ? -25.816 -7.740 16.888 1.00 91.00 126 ASN A N 1
ATOM 1047 C CA . ASN A 1 126 ? -26.977 -6.874 16.688 1.00 91.00 126 ASN A CA 1
ATOM 1048 C C . ASN A 1 126 ? -26.789 -5.495 17.355 1.00 91.00 126 ASN A C 1
ATOM 1050 O O . ASN A 1 126 ? -27.695 -4.964 17.998 1.00 91.00 126 ASN A O 1
ATOM 1054 N N . LEU A 1 127 ? -25.581 -4.937 17.220 1.00 91.31 127 LEU A N 1
ATOM 1055 C CA . LEU A 1 127 ? -25.186 -3.647 17.782 1.00 91.31 127 LEU A CA 1
ATOM 1056 C C . LEU A 1 127 ? -24.680 -2.735 16.673 1.00 91.31 127 LEU A C 1
ATOM 1058 O O . LEU A 1 127 ? -23.826 -3.122 15.876 1.00 91.31 127 LEU A O 1
ATOM 1062 N N . LYS A 1 128 ? -25.167 -1.494 16.672 1.00 93.19 128 LYS A N 1
ATOM 1063 C CA . LYS A 1 128 ? -24.643 -0.447 15.800 1.00 93.19 128 LYS A CA 1
ATOM 1064 C C . LYS A 1 128 ? -23.340 0.098 16.379 1.00 93.19 128 LYS A C 1
ATOM 1066 O O . LYS A 1 128 ? -23.248 0.346 17.586 1.00 93.19 128 LYS A O 1
ATOM 1071 N N . VAL A 1 129 ? -22.339 0.264 15.521 1.00 94.56 129 VAL A N 1
ATOM 1072 C CA . VAL A 1 129 ? -21.040 0.831 15.885 1.00 94.56 129 VAL A CA 1
ATOM 1073 C C . VAL A 1 129 ? -20.917 2.225 15.291 1.00 94.56 129 VAL A C 1
ATOM 1075 O O . VAL A 1 129 ? -21.324 2.486 14.159 1.00 94.56 129 VAL A O 1
ATOM 1078 N N . TYR A 1 130 ? -20.355 3.124 16.084 1.00 94.44 130 TYR A N 1
ATOM 1079 C CA . TYR A 1 130 ? -20.113 4.508 15.720 1.00 94.44 130 TYR A CA 1
ATOM 1080 C C . TYR A 1 130 ? -18.622 4.811 15.817 1.00 94.44 130 TYR A C 1
ATOM 1082 O O . TYR A 1 130 ? -17.926 4.272 16.678 1.00 94.44 130 TYR A O 1
ATOM 1090 N N . GLU A 1 131 ? -18.135 5.721 14.985 1.00 94.31 131 GLU A N 1
ATOM 1091 C CA . GLU A 1 131 ? -16.802 6.294 15.148 1.00 94.31 131 GLU A CA 1
ATOM 1092 C C . GLU A 1 131 ? -16.874 7.465 16.131 1.00 94.31 131 GLU A C 1
ATOM 1094 O O . GLU A 1 131 ? -17.771 8.310 16.052 1.00 94.31 131 GLU A O 1
ATOM 1099 N N . PHE A 1 132 ? -15.915 7.558 17.051 1.00 94.19 132 PHE A N 1
ATOM 1100 C CA . PHE A 1 132 ? -15.913 8.645 18.019 1.00 94.19 132 PHE A CA 1
ATOM 1101 C C . PHE A 1 132 ? -15.647 10.013 17.375 1.00 94.19 132 PHE A C 1
ATOM 1103 O O . PHE A 1 132 ? -16.415 10.934 17.636 1.00 94.19 132 PHE A O 1
ATOM 1110 N N . SER A 1 133 ? -14.607 10.159 16.542 1.00 91.06 133 SER A N 1
ATOM 1111 C CA . SER A 1 133 ? -14.166 11.463 16.009 1.00 91.06 133 SER A CA 1
ATOM 1112 C C . SER A 1 133 ? -14.092 11.541 14.487 1.00 91.06 133 SER A C 1
ATOM 1114 O O . SER A 1 133 ? -14.736 12.384 13.875 1.00 91.06 133 SER A O 1
ATOM 1116 N N . ASP A 1 134 ? -13.274 10.705 13.865 1.00 88.12 134 ASP A N 1
ATOM 1117 C CA . ASP A 1 134 ? -12.945 10.782 12.452 1.00 88.12 134 ASP A CA 1
ATOM 1118 C C . ASP A 1 134 ? -12.288 9.478 12.006 1.00 88.12 134 ASP A C 1
ATOM 1120 O O . ASP A 1 134 ? -11.634 8.774 12.778 1.00 88.12 134 ASP A O 1
ATOM 1124 N N . MET A 1 135 ? -12.471 9.157 10.729 1.00 87.88 135 MET A N 1
ATOM 1125 C CA . MET A 1 135 ? -11.851 7.999 10.101 1.00 87.88 135 MET A CA 1
ATOM 1126 C C . MET A 1 135 ? -10.924 8.453 8.987 1.00 87.88 135 MET A C 1
ATOM 1128 O O . MET A 1 135 ? -11.244 9.356 8.210 1.00 87.88 135 MET A O 1
ATOM 1132 N N . THR A 1 136 ? -9.794 7.767 8.863 1.00 90.69 136 THR A N 1
ATOM 1133 C CA . THR A 1 136 ? -8.939 7.922 7.689 1.00 90.69 136 THR A CA 1
ATOM 1134 C C . THR A 1 136 ? -9.591 7.264 6.468 1.00 90.69 136 THR A C 1
ATOM 1136 O O . THR A 1 136 ? -10.350 6.300 6.630 1.00 90.69 136 THR A O 1
ATOM 1139 N N . PRO A 1 137 ? -9.314 7.746 5.240 1.00 90.19 137 PRO A N 1
ATOM 1140 C CA . PRO A 1 137 ? -9.827 7.122 4.0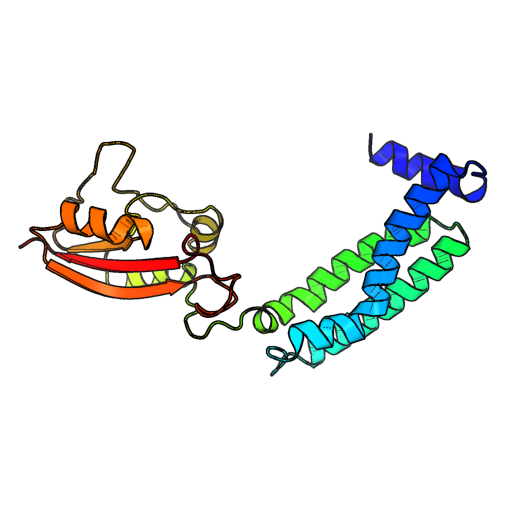24 1.00 90.19 137 PRO A CA 1
ATOM 1141 C C . PRO A 1 137 ? -9.566 5.614 3.994 1.00 90.19 137 PRO A C 1
ATOM 1143 O O . PRO A 1 137 ? -10.459 4.849 3.674 1.00 90.19 137 PRO A O 1
ATOM 1146 N N . GLU A 1 138 ? -8.389 5.164 4.414 1.00 90.44 138 GLU A N 1
ATOM 1147 C CA . GLU A 1 138 ? -8.025 3.749 4.440 1.00 90.44 138 GLU A CA 1
ATOM 1148 C C . GLU A 1 138 ? -9.017 2.890 5.251 1.00 90.44 138 GLU A C 1
ATOM 1150 O O . GLU A 1 138 ? -9.428 1.832 4.775 1.00 90.44 138 GLU A O 1
ATOM 1155 N N . LEU A 1 139 ? -9.458 3.366 6.425 1.00 92.00 139 LEU A N 1
ATOM 1156 C CA . LEU A 1 139 ? -10.441 2.657 7.256 1.00 92.00 139 LEU A CA 1
ATOM 1157 C C . LEU A 1 139 ? -11.845 2.676 6.637 1.00 92.00 139 LEU A C 1
ATOM 1159 O O . LEU A 1 139 ? -12.552 1.673 6.684 1.00 92.00 139 LEU A O 1
ATOM 1163 N N . ILE A 1 140 ? -12.245 3.804 6.037 1.00 91.19 140 ILE A N 1
ATOM 1164 C CA . ILE A 1 140 ? -13.547 3.940 5.362 1.00 91.19 140 ILE A CA 1
ATOM 1165 C C . ILE A 1 140 ? -13.644 2.947 4.201 1.00 91.19 140 ILE A C 1
ATOM 1167 O O . ILE A 1 140 ? -14.678 2.313 4.002 1.00 91.19 140 ILE A O 1
ATOM 1171 N N . TRP A 1 141 ? -12.564 2.808 3.432 1.00 91.00 141 TRP A N 1
ATOM 1172 C CA . TRP A 1 141 ? -12.531 1.932 2.266 1.00 91.00 141 TRP A CA 1
ATOM 1173 C C . TRP A 1 141 ? -12.579 0.455 2.655 1.00 91.00 141 TRP A C 1
ATOM 1175 O O . TRP A 1 141 ? -13.260 -0.311 1.980 1.00 91.00 141 TRP A O 1
ATOM 1185 N N . ASP A 1 142 ? -11.895 0.057 3.730 1.00 91.81 142 ASP A N 1
ATOM 1186 C CA . ASP A 1 142 ? -11.917 -1.333 4.200 1.00 91.81 142 ASP A CA 1
ATOM 1187 C C . ASP A 1 142 ? -13.216 -1.695 4.926 1.00 91.81 142 ASP A C 1
ATOM 1189 O O . ASP A 1 142 ? -13.703 -2.812 4.777 1.00 91.81 142 ASP A O 1
ATOM 1193 N N . TYR A 1 143 ? -13.826 -0.752 5.653 1.00 91.94 143 TYR A N 1
ATOM 1194 C CA . TYR A 1 143 ? -15.164 -0.952 6.214 1.00 91.94 143 TYR A CA 1
ATOM 1195 C C . TYR A 1 143 ? -16.226 -1.071 5.112 1.00 91.94 143 TYR A C 1
ATOM 1197 O O . TYR A 1 143 ? -17.137 -1.880 5.232 1.00 91.94 143 TYR A O 1
ATOM 1205 N N . GLY A 1 144 ? -16.111 -0.299 4.026 1.00 89.44 144 GLY A N 1
ATOM 1206 C CA . GLY A 1 144 ? -16.941 -0.444 2.824 1.00 89.44 144 GLY A CA 1
ATOM 1207 C C . GLY A 1 144 ? -18.324 0.216 2.883 1.00 89.44 144 GLY A C 1
ATOM 1208 O O . GLY A 1 144 ? -19.033 0.230 1.879 1.00 89.44 144 GLY A O 1
ATOM 1209 N N . GLU A 1 145 ? -18.705 0.806 4.017 1.00 86.50 145 GLU A N 1
ATOM 1210 C CA . GLU A 1 145 ? -19.971 1.524 4.198 1.00 86.50 145 GLU A CA 1
ATOM 1211 C C . GLU A 1 145 ? -19.778 2.872 4.909 1.00 86.50 145 GLU A C 1
ATOM 1213 O O . GLU A 1 145 ? -18.689 3.239 5.352 1.00 86.50 145 GLU A O 1
ATOM 1218 N N . LYS A 1 146 ? -20.849 3.666 4.993 1.00 84.81 146 LYS A N 1
ATOM 1219 C CA . LYS A 1 146 ? -20.816 4.939 5.714 1.00 84.81 146 LYS A CA 1
ATOM 1220 C C . LYS A 1 146 ? -20.984 4.689 7.212 1.00 84.81 146 LYS A C 1
ATOM 1222 O O . LYS A 1 146 ? -22.064 4.307 7.644 1.00 84.81 146 LYS A O 1
ATOM 1227 N N . MET A 1 147 ? -19.957 5.010 7.994 1.00 88.25 147 MET A N 1
ATOM 1228 C CA . MET A 1 147 ? -20.025 4.979 9.455 1.00 88.25 147 MET A CA 1
ATOM 1229 C C . MET A 1 147 ? -20.510 6.316 10.028 1.00 88.25 147 MET A C 1
ATOM 1231 O O . MET A 1 147 ? -20.179 7.394 9.522 1.00 88.25 147 MET A O 1
ATOM 1235 N N . GLU A 1 148 ? -21.317 6.257 11.086 1.00 90.88 148 GLU A N 1
ATOM 1236 C CA . GLU A 1 148 ? -21.774 7.451 11.794 1.00 90.88 148 GLU A CA 1
ATOM 1237 C C . GLU A 1 148 ? -20.733 7.917 12.810 1.00 90.88 148 GLU A C 1
ATOM 1239 O O . GLU A 1 148 ? -20.213 7.132 13.596 1.00 90.88 148 GLU A O 1
ATOM 1244 N N . VAL A 1 149 ? -20.451 9.219 12.790 1.00 92.56 149 VAL A N 1
ATOM 1245 C CA . VAL A 1 149 ? -19.466 9.865 13.660 1.00 92.56 149 VAL A CA 1
ATOM 1246 C C . VAL A 1 149 ? -20.185 10.599 14.790 1.00 92.56 149 VAL A C 1
ATOM 1248 O O . VAL A 1 149 ? -21.054 11.436 14.516 1.00 92.56 149 VAL A O 1
ATOM 1251 N N . LEU A 1 150 ? -19.804 10.314 16.037 1.00 91.00 150 LEU A N 1
ATOM 1252 C CA . LEU A 1 150 ? -20.421 10.890 17.236 1.00 91.00 150 LEU A CA 1
ATOM 1253 C C . LEU A 1 150 ? -19.997 12.340 17.464 1.00 91.00 150 LEU A C 1
ATOM 1255 O O . LEU A 1 150 ? -20.845 13.207 17.682 1.00 91.00 150 LEU A O 1
ATOM 1259 N N . LYS A 1 151 ? -18.696 12.622 17.400 1.00 86.19 151 LYS A N 1
ATOM 1260 C CA . LYS A 1 151 ? -18.148 13.958 17.616 1.00 86.19 151 LYS A CA 1
ATOM 1261 C C . LYS A 1 151 ? -17.953 14.668 16.283 1.00 86.19 151 LYS A C 1
ATOM 1263 O O . LYS A 1 151 ? -17.109 14.288 15.478 1.00 86.19 151 LYS A O 1
ATOM 1268 N N . LYS A 1 152 ? -18.710 15.741 16.065 1.00 79.00 152 LYS A N 1
ATOM 1269 C CA . LYS A 1 152 ? -18.486 16.672 14.955 1.00 79.00 152 LYS A CA 1
ATOM 1270 C C . LYS A 1 152 ? -18.152 18.034 15.531 1.00 79.00 152 LYS A C 1
ATOM 1272 O O . LYS A 1 152 ? -19.005 18.654 16.161 1.00 79.00 152 LYS A O 1
ATOM 1277 N N . GLU A 1 153 ? -16.923 18.482 15.289 1.00 73.38 153 GLU A N 1
ATOM 1278 C CA . GLU A 1 153 ? -16.410 19.761 15.791 1.00 73.38 153 GLU A CA 1
ATOM 1279 C C . GLU A 1 153 ? -16.518 19.826 17.329 1.00 73.38 153 GLU A C 1
ATOM 1281 O O . GLU A 1 153 ? -15.862 19.042 18.021 1.00 73.38 153 GLU A O 1
ATOM 1286 N N . GLU A 1 154 ? -17.356 20.717 17.864 1.00 69.62 154 GLU A N 1
ATOM 1287 C CA . GLU A 1 154 ? -17.584 20.894 19.305 1.00 69.62 154 GLU A CA 1
ATOM 1288 C C . GLU A 1 154 ? -18.789 20.104 19.841 1.00 69.62 154 GLU A C 1
ATOM 1290 O O . GLU A 1 154 ? -18.949 19.959 21.051 1.00 69.62 154 GLU A O 1
ATOM 1295 N N . ASN A 1 155 ? -19.628 19.544 18.963 1.00 74.62 155 ASN A N 1
ATOM 1296 C CA . ASN A 1 155 ? -20.851 18.856 19.364 1.00 74.62 155 ASN A CA 1
ATOM 1297 C C . ASN A 1 155 ? -20.672 17.336 19.347 1.00 74.62 155 ASN A C 1
ATOM 1299 O O . ASN A 1 155 ? -20.327 16.740 18.323 1.00 74.62 155 ASN A O 1
ATOM 1303 N N . THR A 1 156 ? -20.984 16.697 20.476 1.00 81.94 156 THR A N 1
ATOM 1304 C CA . THR A 1 156 ? -21.017 15.235 20.587 1.00 81.94 156 THR A CA 1
ATOM 1305 C C . THR A 1 156 ? -22.457 14.750 20.580 1.00 81.94 156 THR A C 1
ATOM 1307 O O . THR A 1 156 ? -23.243 15.083 21.464 1.00 81.94 156 THR A O 1
ATOM 1310 N N . ARG A 1 157 ? -22.816 13.964 19.565 1.00 85.19 157 ARG A N 1
ATOM 1311 C CA . ARG A 1 157 ? -24.119 13.307 19.472 1.00 85.19 157 ARG A CA 1
ATOM 1312 C C . ARG A 1 157 ? -24.040 11.982 20.211 1.00 85.19 157 ARG A C 1
ATOM 1314 O O . ARG A 1 157 ? -23.227 11.136 19.858 1.00 85.19 157 ARG A O 1
ATOM 1321 N N . ILE A 1 158 ? -24.871 11.817 21.232 1.00 86.50 158 ILE A N 1
ATOM 1322 C CA . ILE A 1 158 ? -24.969 10.565 21.981 1.00 86.50 158 ILE A CA 1
ATOM 1323 C C . ILE A 1 158 ? -26.093 9.727 21.358 1.00 86.50 158 ILE A C 1
ATOM 1325 O O . ILE A 1 158 ? -27.194 10.255 21.197 1.00 86.50 158 ILE A O 1
ATOM 1329 N N . PRO A 1 159 ? -25.844 8.453 21.011 1.00 88.00 159 PRO A N 1
ATOM 1330 C CA . PRO A 1 159 ? -26.878 7.572 20.479 1.00 88.00 159 PRO A CA 1
ATOM 1331 C C . PRO A 1 159 ? -28.045 7.360 21.465 1.00 88.00 159 PRO A C 1
ATOM 1333 O O . PRO A 1 159 ? -27.872 7.355 22.693 1.00 88.00 159 PRO A O 1
ATOM 1336 N N . GLU A 1 160 ? -29.263 7.203 20.942 1.00 85.44 160 GLU A N 1
ATOM 1337 C CA . GLU A 1 160 ? -30.466 6.974 21.759 1.00 85.44 160 GLU A CA 1
ATOM 1338 C C . GLU A 1 160 ? -30.500 5.548 22.325 1.00 85.44 160 GLU A C 1
ATOM 1340 O O . GLU A 1 160 ? -31.049 5.323 23.405 1.00 85.44 160 GLU A O 1
ATOM 1345 N N . GLU A 1 161 ? -29.819 4.614 21.665 1.00 88.12 161 GLU A N 1
ATOM 1346 C CA . GLU A 1 161 ? -29.712 3.213 22.041 1.00 88.12 161 GLU A CA 1
ATOM 1347 C C . GLU A 1 161 ? -29.155 3.028 23.467 1.00 88.12 161 GLU A C 1
ATOM 1349 O O . GLU A 1 161 ? -28.309 3.789 23.951 1.00 88.12 161 GLU A O 1
ATOM 1354 N N . ASN A 1 162 ? -29.628 1.987 24.160 1.00 89.69 162 ASN A N 1
ATOM 1355 C CA . ASN A 1 162 ? -29.148 1.642 25.505 1.00 89.69 162 ASN A CA 1
ATOM 1356 C C . ASN A 1 162 ? -27.740 1.041 25.490 1.00 89.69 162 ASN A C 1
ATOM 1358 O O . ASN A 1 162 ? -26.999 1.179 26.464 1.00 89.69 162 ASN A O 1
ATOM 1362 N N . GLN A 1 163 ? -27.383 0.378 24.390 1.00 93.56 163 GLN A N 1
ATOM 1363 C CA . GLN A 1 163 ? -26.098 -0.266 24.185 1.00 93.56 163 GLN A CA 1
ATOM 1364 C C . GLN A 1 163 ? -25.656 -0.057 22.737 1.00 93.56 163 GLN A C 1
ATOM 1366 O O . GLN A 1 163 ? -26.439 -0.273 21.814 1.00 93.56 163 GLN A O 1
ATOM 1371 N N . PHE A 1 164 ? -24.411 0.364 22.542 1.00 94.88 164 PHE A N 1
ATOM 1372 C CA . PHE A 1 164 ? -23.833 0.599 21.220 1.00 94.88 164 PHE A CA 1
ATOM 1373 C C . PHE A 1 164 ? -22.315 0.411 21.246 1.00 94.88 164 PHE A C 1
ATOM 1375 O O . PHE A 1 164 ? -21.680 0.465 22.303 1.00 94.88 164 PHE A O 1
ATOM 1382 N N . GLY A 1 165 ? -21.733 0.166 20.074 1.00 95.31 165 GLY A N 1
ATOM 1383 C CA . GLY A 1 165 ? -20.288 0.108 19.900 1.00 95.31 165 GLY A CA 1
ATOM 1384 C C . GLY A 1 165 ? -19.708 1.483 19.580 1.00 95.31 165 GLY A C 1
ATOM 1385 O O . GLY A 1 165 ? -20.313 2.260 18.845 1.00 95.31 165 GLY A O 1
ATOM 1386 N N . VAL A 1 166 ? -18.522 1.783 20.098 1.00 96.00 166 VAL A N 1
ATOM 1387 C CA . VAL A 1 166 ? -17.768 2.990 19.749 1.00 96.00 166 VAL A CA 1
ATOM 1388 C C . VAL A 1 166 ? -16.342 2.603 19.388 1.00 96.00 166 VAL A C 1
ATOM 1390 O O . VAL A 1 166 ? -15.637 1.992 20.194 1.00 96.00 166 VAL A O 1
ATOM 1393 N N . LEU A 1 167 ? -15.926 2.969 18.180 1.00 96.19 167 LEU A N 1
ATOM 1394 C CA . LEU A 1 167 ? -14.538 2.932 17.743 1.00 96.19 167 LEU A CA 1
ATOM 1395 C C . LEU A 1 167 ? -13.837 4.211 18.188 1.00 96.19 167 LEU A C 1
ATOM 1397 O O . LEU A 1 167 ? -14.319 5.321 17.955 1.00 96.19 167 LEU A O 1
ATOM 1401 N N . VAL A 1 168 ? -12.699 4.044 18.856 1.00 95.50 168 VAL A N 1
ATOM 1402 C CA . VAL A 1 168 ? -11.952 5.145 19.461 1.00 95.50 168 VAL A CA 1
ATOM 1403 C C . VAL A 1 168 ? -10.496 5.074 19.018 1.00 95.50 168 VAL A C 1
ATOM 1405 O O . VAL A 1 168 ? -9.839 4.038 19.146 1.00 95.50 168 VAL A O 1
ATOM 1408 N N . GLN A 1 169 ? -9.982 6.181 18.486 1.00 93.69 169 GLN A N 1
ATOM 1409 C CA . GLN A 1 169 ? -8.553 6.349 18.226 1.00 93.69 169 GLN A CA 1
ATOM 1410 C C . GLN A 1 169 ? -7.796 6.561 19.538 1.00 93.69 169 GLN A C 1
ATOM 1412 O O . GLN A 1 169 ? -8.319 7.181 20.461 1.00 93.69 169 GLN A O 1
ATOM 1417 N N . GLU A 1 170 ? -6.546 6.102 19.599 1.00 91.25 170 GLU A N 1
ATOM 1418 C CA . GLU A 1 170 ? -5.684 6.230 20.783 1.00 91.25 170 GLU A CA 1
ATOM 1419 C C . GLU A 1 170 ? -5.642 7.658 21.343 1.00 91.25 170 GLU A C 1
ATOM 1421 O O . GLU A 1 170 ? -5.850 7.872 22.534 1.00 91.25 170 GLU A O 1
ATOM 1426 N N . GLU A 1 171 ? -5.469 8.643 20.464 1.00 91.19 171 GLU A N 1
ATOM 1427 C CA . GLU A 1 171 ? -5.389 10.069 20.808 1.00 91.19 171 GLU A CA 1
ATOM 1428 C C . GLU A 1 171 ? -6.681 10.612 21.444 1.00 91.19 171 GLU A C 1
ATOM 1430 O O . GLU A 1 171 ? -6.640 11.570 22.212 1.00 91.19 171 GLU A O 1
ATOM 1435 N N . ASN A 1 172 ? -7.823 9.976 21.171 1.00 92.12 172 ASN A N 1
ATOM 1436 C CA . ASN A 1 172 ? -9.138 10.401 21.645 1.00 92.12 172 ASN A CA 1
ATOM 1437 C C . ASN A 1 172 ? -9.654 9.565 22.826 1.00 92.12 172 ASN A C 1
ATOM 1439 O O . ASN A 1 172 ? -10.786 9.773 23.265 1.00 92.12 172 ASN A O 1
ATOM 1443 N N . LEU A 1 173 ? -8.848 8.641 23.365 1.00 92.25 173 LEU A N 1
ATOM 1444 C CA . LEU A 1 173 ? -9.249 7.769 24.474 1.00 92.25 173 LEU A CA 1
ATOM 1445 C C . LEU A 1 173 ? -9.639 8.552 25.730 1.00 92.25 173 LEU A C 1
ATOM 1447 O O . LEU A 1 173 ? -10.643 8.219 26.358 1.00 92.25 173 LEU A O 1
ATOM 1451 N N . GLU A 1 174 ? -8.882 9.586 26.097 1.00 92.44 174 GLU A N 1
ATOM 1452 C CA . GLU A 1 174 ? -9.194 10.389 27.286 1.00 92.44 174 GLU A CA 1
ATOM 1453 C C . GLU A 1 174 ? -10.489 11.182 27.099 1.00 92.44 174 GLU A C 1
ATOM 1455 O O . GLU A 1 174 ? -11.383 11.116 27.940 1.00 92.44 174 GLU A O 1
ATOM 1460 N N . GLN A 1 175 ? -10.681 11.806 25.937 1.00 91.38 175 GLN A N 1
ATOM 1461 C CA . GLN A 1 175 ? -11.917 12.530 25.653 1.00 91.38 175 GLN A CA 1
ATOM 1462 C C . GLN A 1 175 ? -13.141 11.605 25.571 1.00 91.38 175 GLN A C 1
ATOM 1464 O O . GLN A 1 175 ? -14.228 11.952 26.042 1.00 91.38 175 GLN A O 1
ATOM 1469 N N . PHE A 1 176 ? -12.986 10.410 24.997 1.00 93.94 176 PHE A N 1
ATOM 1470 C CA . PHE A 1 176 ? -14.016 9.374 25.027 1.00 93.94 176 PHE A CA 1
ATOM 1471 C C . PHE A 1 176 ? -14.369 9.002 26.471 1.00 93.94 176 PHE A C 1
ATOM 1473 O O . PHE A 1 176 ? -15.551 8.870 26.814 1.00 93.94 176 PHE A O 1
ATOM 1480 N N . LYS A 1 177 ? -13.360 8.883 27.345 1.00 92.81 177 LYS A N 1
ATOM 1481 C CA . LYS A 1 177 ? -13.591 8.580 28.755 1.00 92.81 177 LYS A CA 1
ATOM 1482 C C . LYS A 1 177 ? -14.333 9.706 29.481 1.00 92.81 177 LYS A C 1
ATOM 1484 O O . LYS A 1 177 ? -15.188 9.428 30.320 1.00 92.81 177 LYS A O 1
ATOM 1489 N N . GLU A 1 178 ? -14.040 10.956 29.167 1.00 91.81 178 GLU A N 1
ATOM 1490 C CA . GLU A 1 178 ? -14.749 12.103 29.739 1.00 91.81 178 GLU A CA 1
ATOM 1491 C C . GLU A 1 178 ? -16.192 12.186 29.231 1.00 91.81 178 GLU A C 1
ATOM 1493 O O . GLU A 1 178 ? -17.116 12.387 30.016 1.00 91.81 178 GLU A O 1
ATOM 1498 N N . THR A 1 179 ? -16.411 11.947 27.937 1.00 90.62 179 THR A N 1
ATOM 1499 C CA . THR A 1 179 ? -17.740 12.001 27.304 1.00 90.62 179 THR A CA 1
ATOM 1500 C C . THR A 1 179 ? -18.690 10.954 27.888 1.00 90.62 179 THR A C 1
ATOM 1502 O O . THR A 1 179 ? -19.846 11.242 28.188 1.00 90.62 179 THR A O 1
ATOM 1505 N N . PHE A 1 180 ? -18.195 9.730 28.082 1.00 91.56 180 PHE A N 1
ATOM 1506 C CA . PHE A 1 180 ? -18.985 8.589 28.545 1.00 91.56 180 PHE A CA 1
ATOM 1507 C C . PHE A 1 180 ? -18.668 8.212 29.999 1.00 91.56 180 PHE A C 1
ATOM 1509 O O . PHE A 1 180 ? -18.656 7.032 30.343 1.00 91.56 180 PHE A O 1
ATOM 1516 N N . HIS A 1 181 ? -18.375 9.190 30.865 1.00 91.19 181 HIS A N 1
ATOM 1517 C CA . HIS A 1 181 ? -18.007 8.929 32.265 1.00 91.19 181 HIS A CA 1
ATOM 1518 C C . HIS A 1 181 ? -19.134 8.267 33.079 1.00 91.19 181 HIS A C 1
ATOM 1520 O O . HIS A 1 181 ? -18.847 7.430 33.930 1.00 91.19 181 HIS A O 1
ATOM 1526 N N . ASN A 1 182 ? -20.399 8.582 32.773 1.00 92.25 182 ASN A N 1
ATOM 1527 C CA . ASN A 1 182 ? -21.591 7.995 33.411 1.00 92.25 182 ASN A CA 1
ATOM 1528 C C . ASN A 1 182 ? -22.044 6.665 32.783 1.00 92.25 182 ASN A C 1
ATOM 1530 O O . ASN A 1 182 ? -23.106 6.150 33.118 1.00 92.25 182 ASN A O 1
ATOM 1534 N N . TYR A 1 183 ? -21.281 6.120 31.838 1.00 93.31 183 TYR A N 1
ATOM 1535 C CA . TYR A 1 183 ? -21.644 4.907 31.115 1.00 93.31 183 TYR A CA 1
ATOM 1536 C C . TYR A 1 183 ? -20.706 3.771 31.504 1.00 93.31 183 TYR A C 1
ATOM 1538 O O . TYR A 1 183 ? -19.509 3.966 31.740 1.00 93.31 183 TYR A O 1
ATOM 1546 N N . LYS A 1 184 ? -21.227 2.542 31.492 1.00 94.25 184 LYS A N 1
ATOM 1547 C CA . LYS A 1 184 ? -20.363 1.363 31.546 1.00 94.25 184 LYS A CA 1
ATOM 1548 C C . LYS A 1 184 ? -19.663 1.221 30.192 1.00 94.25 184 LYS A C 1
ATOM 1550 O O . LYS A 1 184 ? -20.323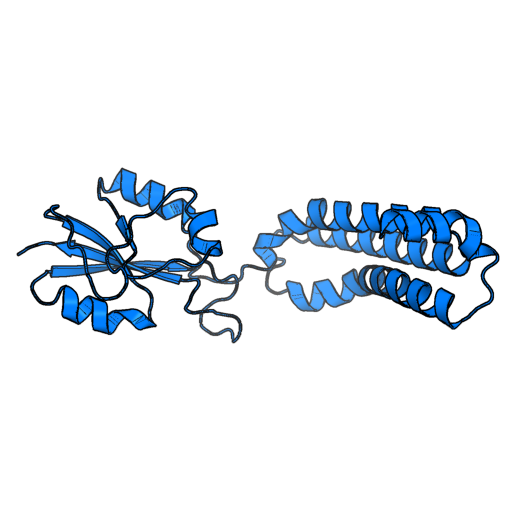 1.243 29.155 1.00 94.25 184 LYS A O 1
ATOM 1555 N N . ARG A 1 185 ? -18.336 1.073 30.205 1.00 95.06 185 ARG A N 1
ATOM 1556 C CA . ARG A 1 185 ? -17.502 0.917 29.003 1.00 95.06 185 ARG A CA 1
ATOM 1557 C C . ARG A 1 185 ? -16.698 -0.363 29.108 1.00 95.06 185 ARG A C 1
ATOM 1559 O O . ARG A 1 185 ? -15.970 -0.546 30.082 1.00 95.06 185 ARG A O 1
ATOM 1566 N N . GLU A 1 186 ? -16.804 -1.213 28.103 1.00 95.50 186 GLU A N 1
ATOM 1567 C CA . GLU A 1 186 ? -16.098 -2.487 28.042 1.00 95.50 186 GLU A CA 1
ATOM 1568 C C . GLU A 1 186 ? -15.300 -2.569 26.745 1.00 95.50 186 GLU A C 1
ATOM 1570 O O . GLU A 1 186 ? -15.860 -2.423 25.661 1.00 95.50 186 GLU A O 1
ATOM 1575 N N . ARG A 1 187 ? -13.983 -2.764 26.849 1.00 95.94 187 ARG A N 1
ATOM 1576 C CA . ARG A 1 187 ? -13.111 -2.914 25.680 1.00 95.94 187 ARG A CA 1
ATOM 1577 C C . ARG A 1 187 ? -13.263 -4.323 25.115 1.00 95.94 187 ARG A C 1
ATOM 1579 O O . ARG A 1 187 ? -12.987 -5.285 25.824 1.00 95.94 187 ARG A O 1
ATOM 1586 N N . ILE A 1 188 ? -13.621 -4.432 23.838 1.00 95.06 188 ILE A N 1
ATOM 1587 C CA . ILE A 1 188 ? -13.879 -5.720 23.181 1.00 95.06 188 ILE A CA 1
ATOM 1588 C C . ILE A 1 188 ? -12.691 -6.180 22.347 1.00 95.06 188 ILE A C 1
ATOM 1590 O O . ILE A 1 188 ? -12.225 -7.308 22.486 1.00 95.06 188 ILE A O 1
ATOM 1594 N N . ALA A 1 189 ? -12.207 -5.323 21.452 1.00 94.50 189 ALA A N 1
ATOM 1595 C CA . ALA A 1 189 ? -11.160 -5.687 20.509 1.00 94.50 189 ALA A CA 1
ATOM 1596 C C . ALA A 1 189 ? -10.447 -4.449 19.972 1.00 94.50 189 ALA A C 1
ATOM 1598 O O . ALA A 1 189 ? -11.005 -3.355 19.961 1.00 94.50 189 ALA A O 1
ATOM 1599 N N . ARG A 1 190 ? -9.241 -4.660 19.451 1.00 94.62 190 ARG A N 1
ATOM 1600 C CA . ARG A 1 190 ? -8.558 -3.704 18.585 1.00 94.62 190 ARG A CA 1
ATOM 1601 C C . ARG A 1 190 ? -8.778 -4.117 17.133 1.00 94.62 190 ARG A C 1
ATOM 1603 O O . ARG A 1 190 ? -8.600 -5.288 16.802 1.00 94.62 190 ARG A O 1
ATOM 1610 N N . TYR A 1 191 ? -9.157 -3.163 16.293 1.00 94.88 191 TYR A N 1
ATOM 1611 C CA . TYR A 1 191 ? -9.117 -3.301 14.841 1.00 94.88 191 TYR A CA 1
ATOM 1612 C C . TYR A 1 191 ? -7.885 -2.560 14.344 1.00 94.88 191 TYR A C 1
ATOM 1614 O O . TYR A 1 191 ? -7.787 -1.349 14.536 1.00 94.88 191 TYR A O 1
ATOM 1622 N N . ASP A 1 192 ? -6.928 -3.284 13.772 1.00 94.38 192 ASP A N 1
ATOM 1623 C CA . ASP A 1 192 ? -5.634 -2.749 13.357 1.00 94.38 192 ASP A CA 1
ATOM 1624 C C . ASP A 1 192 ? -5.336 -3.143 11.909 1.00 94.38 192 ASP A C 1
ATOM 1626 O O . ASP A 1 192 ? -5.137 -4.315 11.589 1.00 94.38 192 ASP A O 1
ATOM 1630 N N . MET A 1 193 ? -5.280 -2.140 11.033 1.00 92.12 193 MET A N 1
ATOM 1631 C CA . MET A 1 193 ? -4.960 -2.314 9.617 1.00 92.12 193 MET A CA 1
ATOM 1632 C C . MET A 1 193 ? -3.473 -2.125 9.303 1.00 92.12 193 MET A C 1
ATOM 1634 O O . MET A 1 193 ? -3.076 -2.155 8.134 1.00 92.12 193 MET A O 1
ATOM 1638 N N . ASN A 1 194 ? -2.622 -1.919 10.309 1.00 93.00 194 ASN A N 1
ATOM 1639 C CA . ASN A 1 194 ? -1.197 -1.748 10.080 1.00 93.00 194 ASN A CA 1
ATOM 1640 C C . ASN A 1 194 ? -0.571 -3.048 9.551 1.00 93.00 194 ASN A C 1
ATOM 1642 O O . ASN A 1 194 ? -0.674 -4.090 10.202 1.00 93.00 194 ASN A O 1
ATOM 1646 N N . PRO A 1 195 ? 0.171 -3.005 8.427 1.00 88.62 195 PRO A N 1
ATOM 1647 C CA . PRO A 1 195 ? 0.862 -4.185 7.917 1.00 88.62 195 PRO A CA 1
ATOM 1648 C C . PRO A 1 195 ? 1.973 -4.686 8.841 1.00 88.62 195 PRO A C 1
ATOM 1650 O O . PRO A 1 195 ? 2.368 -5.837 8.762 1.00 88.62 195 PRO A O 1
ATOM 1653 N N . LYS A 1 196 ? 2.533 -3.834 9.698 1.00 89.31 196 LYS A N 1
ATOM 1654 C CA . LYS A 1 196 ? 3.568 -4.212 10.669 1.00 89.31 196 LYS A CA 1
ATOM 1655 C C . LYS A 1 196 ? 3.034 -3.953 12.060 1.00 89.31 196 LYS A C 1
ATOM 1657 O O . LYS A 1 196 ? 2.360 -2.950 12.220 1.00 89.31 196 LYS A O 1
ATOM 1662 N N . GLY A 1 197 ? 3.354 -4.813 13.024 1.00 89.31 197 GLY A N 1
ATOM 1663 C CA . GLY A 1 197 ? 2.873 -4.665 14.400 1.00 89.31 197 GLY A CA 1
ATOM 1664 C C . GLY A 1 197 ? 3.428 -3.444 15.154 1.00 89.31 197 GLY A C 1
ATOM 1665 O O . GLY A 1 197 ? 4.317 -2.755 14.638 1.00 89.31 197 GLY A O 1
ATOM 1666 N N . PRO A 1 198 ? 2.956 -3.206 16.394 1.00 86.81 198 PRO A N 1
ATOM 1667 C CA . PRO A 1 198 ? 3.214 -1.982 17.170 1.00 86.81 198 PRO A CA 1
ATOM 1668 C C . PRO A 1 198 ? 4.696 -1.649 17.400 1.00 86.81 198 PRO A C 1
ATOM 1670 O O . PRO A 1 198 ? 5.069 -0.488 17.522 1.00 86.81 198 PRO A O 1
ATOM 1673 N N . ASN A 1 199 ? 5.570 -2.660 17.400 1.00 86.31 199 ASN A N 1
ATOM 1674 C CA . ASN A 1 199 ? 7.015 -2.477 17.573 1.00 86.31 199 ASN A CA 1
ATOM 1675 C C . ASN A 1 199 ? 7.711 -1.857 16.341 1.00 86.31 199 ASN A C 1
ATOM 1677 O O . ASN A 1 199 ? 8.895 -1.523 16.399 1.00 86.31 199 ASN A O 1
ATOM 1681 N N . SER A 1 200 ? 7.015 -1.725 15.207 1.00 87.50 200 SER A N 1
ATOM 1682 C CA . SER A 1 200 ? 7.564 -1.107 14.000 1.00 87.50 200 SER A CA 1
ATOM 1683 C C . SER A 1 200 ? 7.406 0.411 14.010 1.00 87.50 200 SER A C 1
ATOM 1685 O O . SER A 1 200 ? 6.323 0.938 14.239 1.00 87.50 200 SER A O 1
ATOM 1687 N N . ARG A 1 201 ? 8.447 1.130 13.569 1.00 86.94 201 ARG A N 1
ATOM 1688 C CA . ARG A 1 201 ? 8.393 2.586 13.304 1.00 86.94 201 ARG A CA 1
ATOM 1689 C C . ARG A 1 201 ? 7.368 2.968 12.226 1.00 86.94 201 ARG A C 1
ATOM 1691 O O . ARG A 1 201 ? 7.025 4.140 12.073 1.00 86.94 201 ARG A O 1
ATOM 1698 N N . THR A 1 202 ? 6.928 1.995 11.428 1.00 86.38 202 THR A N 1
ATOM 1699 C CA . THR A 1 202 ? 5.914 2.186 10.386 1.00 86.38 202 THR A CA 1
ATOM 1700 C C . THR A 1 202 ? 4.491 1.946 10.877 1.00 86.38 202 THR A C 1
ATOM 1702 O O . THR A 1 202 ? 3.581 2.198 10.095 1.00 86.38 202 THR A O 1
ATOM 1705 N N . HIS A 1 203 ? 4.288 1.465 12.111 1.00 91.50 203 HIS A N 1
ATOM 1706 C CA . HIS A 1 203 ? 2.956 1.347 12.709 1.00 91.50 203 HIS A CA 1
ATOM 1707 C C . HIS A 1 203 ? 2.400 2.752 12.975 1.00 91.50 203 HIS A C 1
ATOM 1709 O O . HIS A 1 203 ? 3.123 3.647 13.421 1.00 91.50 203 HIS A O 1
ATOM 1715 N N . LYS A 1 204 ? 1.148 2.985 12.583 1.00 92.00 204 LYS A N 1
ATOM 1716 C CA . LYS A 1 204 ? 0.483 4.288 12.607 1.00 92.00 204 LYS A CA 1
ATOM 1717 C C . LYS A 1 204 ? -0.769 4.207 13.469 1.00 92.00 204 LYS A C 1
ATOM 1719 O O . LYS A 1 204 ? -1.672 3.424 13.176 1.00 92.00 204 LYS A O 1
ATOM 1724 N N . THR A 1 205 ? -0.859 5.105 14.446 1.00 91.12 205 THR A N 1
ATOM 1725 C CA . THR A 1 205 ? -2.010 5.249 15.353 1.00 91.12 205 THR A CA 1
ATOM 1726 C C . THR A 1 205 ? -3.316 5.502 14.608 1.00 91.12 205 THR A C 1
ATOM 1728 O O . THR A 1 205 ? -4.347 4.912 14.914 1.0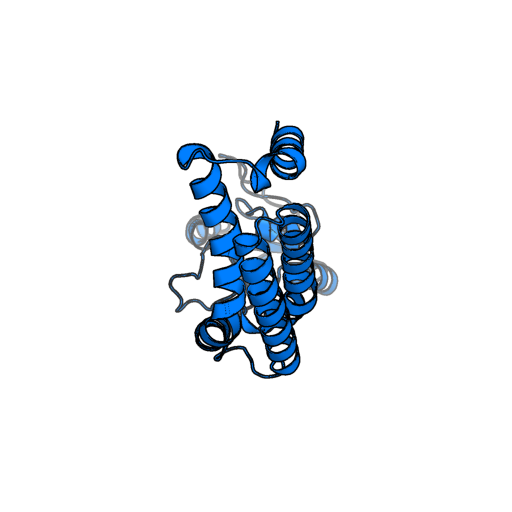0 91.12 205 THR A O 1
ATOM 1731 N N . ARG A 1 206 ? -3.254 6.289 13.529 1.00 91.50 206 ARG A N 1
ATOM 1732 C CA . ARG A 1 206 ? -4.412 6.608 12.682 1.00 91.50 206 ARG A CA 1
ATOM 1733 C C . ARG A 1 206 ? -5.061 5.400 11.984 1.00 91.50 206 ARG A C 1
ATOM 1735 O O . ARG A 1 206 ? -6.189 5.536 11.520 1.00 91.50 206 ARG A O 1
ATOM 1742 N N . LEU A 1 207 ? -4.354 4.269 11.861 1.00 92.81 207 LEU A N 1
ATOM 1743 C CA . LEU A 1 207 ? -4.798 3.066 11.132 1.00 92.81 207 LEU A CA 1
ATOM 1744 C C . LEU A 1 207 ? -5.341 1.958 12.048 1.00 92.81 207 LEU A C 1
ATOM 1746 O O . LEU A 1 207 ? -5.591 0.847 11.582 1.00 92.81 207 LEU A O 1
ATOM 1750 N N . TYR A 1 208 ? -5.527 2.243 13.337 1.00 94.19 208 TYR A N 1
ATOM 1751 C CA . TYR A 1 208 ? -6.191 1.320 14.245 1.00 94.19 208 TYR A CA 1
ATOM 1752 C C . TYR A 1 208 ? -7.232 2.031 15.112 1.00 94.19 208 TYR A C 1
ATOM 1754 O O . TYR A 1 208 ? -7.187 3.250 15.302 1.00 94.19 208 TYR A O 1
ATOM 1762 N N . ARG A 1 209 ? -8.194 1.265 15.628 1.00 95.06 209 ARG A N 1
ATOM 1763 C CA . ARG A 1 209 ? -9.206 1.725 16.584 1.00 95.06 209 ARG A CA 1
ATOM 1764 C C . ARG A 1 209 ? -9.414 0.685 17.675 1.00 95.06 209 ARG A C 1
ATOM 1766 O O . ARG A 1 209 ? -9.374 -0.521 17.427 1.00 95.06 209 ARG A O 1
ATOM 1773 N N . GLU A 1 210 ? -9.658 1.165 18.883 1.00 96.12 210 GLU A N 1
ATOM 1774 C CA . GLU A 1 210 ? -10.149 0.349 19.986 1.00 96.12 210 GLU A CA 1
ATOM 1775 C C . GLU A 1 210 ? -11.676 0.339 19.949 1.00 96.12 210 GLU A C 1
ATOM 1777 O O . GLU A 1 210 ? -12.304 1.398 19.943 1.00 96.12 210 GLU A O 1
ATOM 1782 N N . LEU A 1 211 ? -12.274 -0.849 19.923 1.00 96.50 211 LEU A N 1
ATOM 1783 C CA . LEU A 1 211 ? -13.717 -1.028 19.999 1.00 96.50 211 LEU A CA 1
ATOM 1784 C C . LEU A 1 211 ? -14.145 -1.174 21.459 1.00 96.50 211 LEU A C 1
ATOM 1786 O O . LEU A 1 211 ? -13.726 -2.106 22.156 1.00 96.50 211 LEU A O 1
ATOM 1790 N N . PHE A 1 212 ? -15.046 -0.295 21.883 1.00 96.81 212 PHE A N 1
ATOM 1791 C CA . PHE A 1 212 ? -15.716 -0.361 23.173 1.00 96.81 212 PHE A CA 1
ATOM 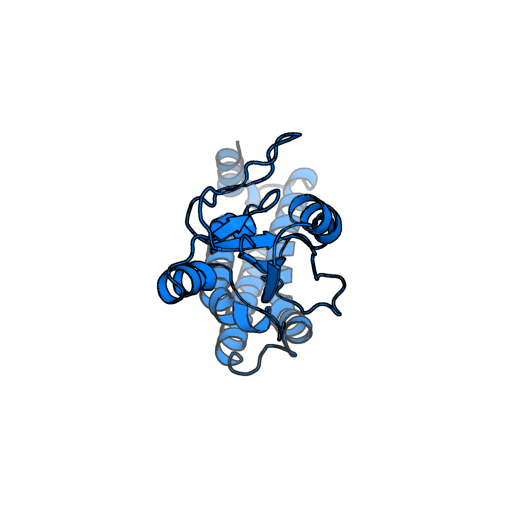1792 C C . PHE A 1 212 ? -17.208 -0.611 22.995 1.00 96.81 212 PHE A C 1
ATOM 1794 O O . PHE A 1 212 ? -17.832 -0.024 22.118 1.00 96.81 212 PHE A O 1
ATOM 1801 N N . ILE A 1 213 ? -17.798 -1.422 23.869 1.00 96.31 213 ILE A N 1
ATOM 1802 C CA . ILE A 1 213 ? -19.243 -1.426 24.089 1.00 96.31 213 ILE A CA 1
ATOM 1803 C C . ILE A 1 213 ? -19.549 -0.420 25.193 1.00 96.31 213 ILE A C 1
ATOM 1805 O O . ILE A 1 213 ? -18.979 -0.481 26.286 1.00 96.31 213 ILE A O 1
ATOM 1809 N N . VAL A 1 214 ? -20.456 0.503 24.897 1.00 95.44 214 VAL A N 1
ATOM 1810 C CA . VAL A 1 214 ? -20.933 1.537 25.811 1.00 95.44 214 VAL A CA 1
ATOM 1811 C C . VAL A 1 214 ? -22.372 1.207 26.185 1.00 95.44 214 VAL A C 1
ATOM 1813 O O . VAL A 1 214 ? -23.199 0.965 25.312 1.00 95.44 214 VAL A O 1
ATOM 1816 N N . THR A 1 215 ? -22.666 1.146 27.485 1.00 94.56 215 THR A N 1
ATOM 1817 C CA . THR A 1 215 ? -23.998 0.809 28.014 1.00 94.56 215 THR A CA 1
ATOM 1818 C C . THR A 1 215 ? -24.465 1.887 28.990 1.00 94.56 215 THR A C 1
ATOM 1820 O O . THR A 1 215 ? -23.711 2.263 29.896 1.00 94.56 215 THR A O 1
ATOM 1823 N N . LYS A 1 216 ? -25.693 2.383 28.799 1.00 90.12 216 LYS A N 1
ATOM 1824 C CA . LYS A 1 216 ? -26.366 3.302 29.732 1.00 90.12 216 LYS A CA 1
ATOM 1825 C C . LYS A 1 216 ? -26.604 2.591 31.066 1.00 90.12 216 LYS A C 1
ATOM 1827 O O . LYS A 1 216 ? -26.997 1.425 31.068 1.00 90.12 216 LYS A O 1
ATOM 1832 N N . GLN A 1 217 ? -26.306 3.274 32.169 1.00 76.06 217 GLN A N 1
ATOM 1833 C CA . GLN A 1 217 ? -26.637 2.812 33.520 1.00 76.06 217 GLN A CA 1
ATOM 1834 C C . GLN A 1 217 ? -28.060 3.211 33.895 1.00 76.06 217 GLN A C 1
ATOM 1836 O O . GLN A 1 217 ? -28.499 4.289 33.433 1.00 76.06 217 GLN A O 1
#

Foldseek 3Di:
DVVVVLVCLQPPQQVDPDCVVLVVVCVVLLVQLVCLQCCLPVVCVQLVVQCVVLVVLSVQLNVLSNVLSVVLVVCVVVSNVVSSVVSVVVNVVSCVVSVVSCLRSLQPAPQAAWLCCVVVVCVVVVAAEAEAADADPRNCVRVPDDHHYQDDPPHGNDDPDQKHKYWAQPVCVVVVCVVQVQWDKDWDGKHANQSHYPVDPSGDSNRMTTMIMTGHD

Secondary structure (DSSP, 8-state):
-HHHHHHHHHHHTTT---HHHHHHHHHHHHHHHHHHHHHHHHHHHHHGGG-TTTHHHHHHHHHHHHHHHHHHHHHHHTT-HHHHHHHHHHHHHHHHHHHGGGHHHH-B-TT---THHHHHHHHHHT--EEESS---HHHHHHH-S-PEESEETTEEPPPSSSEEEEEE-GGGHHHHHHHTTTEEEEEEEEEE--SB-TTSTT--GGGEEEEEEEEE-

Radius of gyration: 25.08 Å; chains: 1; bounding box: 52×41×68 Å

Sequence (217 aa):
NTGFYIEYLFRSFKAMKDKRESIPVFFNFGLIAFIGIIFPIGGYIFLKDGLAGNWLWFGLLSVVLFIIGVFMFRNLFRRNITTVFYLTIAFIVMVIWFGLPLSKAITINPEYKPFSELQTWEKQQNLKVYEFSDMTPELIWDYGEKMEVLKKEENTRIPEENQFGVLVQEENLEQFKETFHNYKRERIARYDMNPKGPNSRTHKTRLYRELFIVTKQ